Protein AF-A0A409VMD4-F1 (afdb_monomer_lite)

Organism: Psilocybe cyanescens (NCBI:txid93625)

Radius of gyration: 22.25 Å; chains: 1; bounding box: 73×44×84 Å

Foldseek 3Di:
DPPCPPPPLQPLQDDPSCCVQQPVQLVLLLVLLCCCQPPPHLQVSLVLLAQDPDPRDDDDDLLLNLLSLLLNLLSNLLSLCSHQLLVLLSVLCSPPNVLSNLLVLLLLVLLLVLLVCCVPCHNVVLSLVLYDPVVNPPPVRHDPVSCVRPVVSVVSNVVSVVSVVVDDDDDADDDDDDVCCVQQPVQLVLLLVLLVCCVVPNLQVSSCQSAQHPDDRDPDDDSSSSSSSSSSNSSSNSCSSNSNSNLRSLCRSCVVPVPSSLSSVLSSLVSLQVSQQVQDDRVVVVPPPDDDDPPDRHHGLLPVSLVSHDPVCSPPPVSRDPVSCSSHVVSVVSNVVSVCVVVVPPHPDPDDDPPPPPPPPDD

Secondary structure (DSSP, 8-state):
--------S-TTS-THHHHIIIIIHHHHHHHHHHHHHTSS-HHHHHHHTS--SSPPPSSPPHHHHHHHHHHHHHHHHHHHHHHHHHHHHHHH-TT-HHHHHHHHHHHHHHHHHHHHHHHSTTHHHHHHHHS-HHHHT-GGG--HHHHIIIIIHHHHHHHHHHHHHHS---------SHHHHIIIIIHHHHHHHHHHHHHHH-HHHHHHHSS--SSSPPSS--HHHHHHHHHHHHHHHHHHHHHHHHHHHHHHHSTT-HHHHHHHHHHHHHHHHHHHHHTTSSHHHH--S--------S--HHHHHHHHS-TTTTT-GGG--HHHHIIIIIHHHHHHHHHHHHTTTTS----TT----------

pLDDT: mean 72.51, std 15.58, range [27.31, 89.81]

Structure (mmCIF, N/CA/C/O backbone):
data_AF-A0A409VMD4-F1
#
_entry.id   AF-A0A409VMD4-F1
#
loop_
_atom_site.group_PDB
_atom_site.id
_atom_site.type_symbol
_atom_site.label_atom_id
_atom_site.label_alt_id
_atom_site.label_comp_id
_atom_site.label_asym_id
_atom_site.label_entity_id
_atom_site.label_seq_id
_atom_site.pdbx_PDB_ins_code
_atom_site.Cartn_x
_atom_site.Cartn_y
_atom_site.Cartn_z
_atom_site.occupancy
_atom_site.B_iso_or_equiv
_atom_site.auth_seq_id
_atom_site.auth_comp_id
_atom_site.auth_asym_id
_atom_site.auth_atom_id
_atom_site.pdbx_PDB_model_num
ATOM 1 N N . MET A 1 1 ? -43.367 -19.558 10.238 1.00 42.62 1 MET A N 1
ATOM 2 C CA . MET A 1 1 ? -41.997 -19.723 9.709 1.00 42.62 1 MET A CA 1
ATOM 3 C C . MET A 1 1 ? -41.244 -18.434 9.983 1.00 42.62 1 MET A C 1
ATOM 5 O O . MET A 1 1 ? -41.340 -17.495 9.210 1.00 42.62 1 MET A O 1
ATOM 9 N N . SER A 1 2 ? -40.611 -18.355 11.155 1.00 43.69 2 SER A N 1
ATOM 10 C CA . SER A 1 2 ? -39.735 -17.242 11.518 1.00 43.69 2 SER A CA 1
ATOM 11 C C . SER A 1 2 ? -38.421 -17.478 10.790 1.00 43.69 2 SER A C 1
ATOM 13 O O . SER A 1 2 ? -37.693 -18.409 11.132 1.00 43.69 2 SER A O 1
ATOM 15 N N . SER A 1 3 ? -38.170 -16.729 9.719 1.00 45.12 3 SER A N 1
ATOM 16 C CA . SER A 1 3 ? -36.856 -16.710 9.098 1.00 45.12 3 SER A CA 1
ATOM 17 C C . SER A 1 3 ? -35.895 -16.126 10.126 1.00 45.12 3 SER A C 1
ATOM 19 O O . SER A 1 3 ? -35.862 -14.914 10.337 1.00 45.12 3 SER A O 1
ATOM 21 N N . THR A 1 4 ? -35.118 -16.993 10.767 1.00 41.50 4 THR A N 1
ATOM 22 C CA . THR A 1 4 ? -33.782 -16.679 11.267 1.00 41.50 4 THR A CA 1
ATOM 23 C C . THR A 1 4 ? -32.973 -16.128 10.093 1.00 41.50 4 THR A C 1
ATOM 25 O O . THR A 1 4 ? -32.187 -16.843 9.478 1.00 41.50 4 THR A O 1
ATOM 28 N N . MET A 1 5 ? -33.217 -14.867 9.723 1.00 47.22 5 MET A N 1
ATOM 29 C CA . MET A 1 5 ? -32.228 -14.078 9.012 1.00 47.22 5 MET A CA 1
ATOM 30 C C . MET A 1 5 ? -31.052 -14.045 9.968 1.00 47.22 5 MET A C 1
ATOM 32 O O . MET A 1 5 ? -31.158 -13.481 11.057 1.00 47.22 5 MET A O 1
ATOM 36 N N . ALA A 1 6 ? -30.015 -14.809 9.622 1.00 45.78 6 ALA A N 1
ATOM 37 C CA . ALA A 1 6 ? -28.774 -14.866 10.365 1.00 45.78 6 ALA A CA 1
ATOM 38 C C . ALA A 1 6 ? -28.415 -13.433 10.745 1.00 45.78 6 ALA A C 1
ATOM 40 O O . ALA A 1 6 ? -28.299 -12.584 9.865 1.00 45.78 6 ALA A O 1
ATOM 41 N N . GLN A 1 7 ? -28.364 -13.166 12.051 1.00 46.94 7 GLN A N 1
ATOM 42 C CA . GLN A 1 7 ? -27.958 -11.882 12.598 1.00 46.94 7 GLN A CA 1
ATOM 43 C C . GLN A 1 7 ? -26.659 -11.511 11.887 1.00 46.94 7 GLN A C 1
ATOM 45 O O . GLN A 1 7 ? -25.651 -12.203 12.056 1.00 46.94 7 GLN A O 1
ATOM 50 N N . ASP A 1 8 ? -26.723 -10.525 10.994 1.00 53.78 8 ASP A N 1
ATOM 51 C CA . ASP A 1 8 ? -25.590 -10.201 10.145 1.00 53.78 8 ASP A CA 1
ATOM 52 C C . ASP A 1 8 ? -24.518 -9.654 11.086 1.00 53.78 8 ASP A C 1
ATOM 54 O O . ASP A 1 8 ? -24.657 -8.582 11.674 1.00 53.78 8 ASP A O 1
ATOM 58 N N . SER A 1 9 ? -23.489 -10.463 11.342 1.00 64.94 9 SER A N 1
ATOM 59 C CA . SER A 1 9 ? -22.533 -10.252 12.434 1.00 64.94 9 SER A CA 1
ATOM 60 C C . SER A 1 9 ? -21.579 -9.080 12.188 1.00 64.94 9 SER A C 1
ATOM 62 O O . SER A 1 9 ? -20.613 -8.899 12.930 1.00 64.94 9 SER A O 1
ATOM 64 N N . PHE A 1 10 ? -21.839 -8.283 11.147 1.00 72.38 10 PHE A N 1
ATOM 65 C CA . PHE A 1 10 ? -21.095 -7.079 10.826 1.00 72.38 10 PHE A CA 1
ATOM 66 C C . PHE A 1 10 ? -22.023 -5.956 10.322 1.00 72.38 10 PHE A C 1
ATOM 68 O O . PHE A 1 10 ? -22.146 -5.759 9.114 1.00 72.38 10 PHE A O 1
ATOM 75 N N . PRO A 1 11 ? -22.658 -5.197 11.235 1.00 72.56 11 PRO A N 1
ATOM 76 C CA . PRO A 1 11 ? -23.639 -4.169 10.879 1.00 72.56 11 PRO A CA 1
ATOM 77 C C . PRO A 1 11 ? -23.111 -3.101 9.910 1.00 72.56 11 PRO A C 1
ATOM 79 O O . PRO A 1 11 ? -23.857 -2.636 9.059 1.00 72.56 11 PRO A O 1
ATOM 82 N N . ALA A 1 12 ? -21.825 -2.746 10.006 1.00 72.88 12 ALA A N 1
ATOM 83 C CA . ALA A 1 12 ? -21.224 -1.690 9.189 1.00 72.88 12 ALA A CA 1
ATOM 84 C C . ALA A 1 12 ? -20.888 -2.101 7.737 1.00 72.88 12 ALA A C 1
ATOM 86 O O . ALA A 1 12 ? -20.614 -1.238 6.902 1.00 72.88 12 ALA A O 1
ATOM 87 N N . LEU A 1 13 ? -20.894 -3.404 7.417 1.00 75.25 13 LEU A N 1
ATOM 88 C CA . LEU A 1 13 ? -20.700 -3.927 6.057 1.00 75.25 13 LEU A CA 1
ATOM 89 C C . LEU A 1 13 ? -21.782 -4.962 5.733 1.00 75.25 13 LEU A C 1
ATOM 91 O O . LEU A 1 13 ? -21.521 -6.165 5.817 1.00 75.25 13 LEU A O 1
ATOM 95 N N . PRO A 1 14 ? -22.992 -4.527 5.351 1.00 78.44 14 PRO A N 1
ATOM 96 C CA . PRO A 1 14 ? -24.063 -5.450 5.009 1.00 78.44 14 PRO A CA 1
ATOM 97 C C . PRO A 1 14 ? -23.869 -6.071 3.6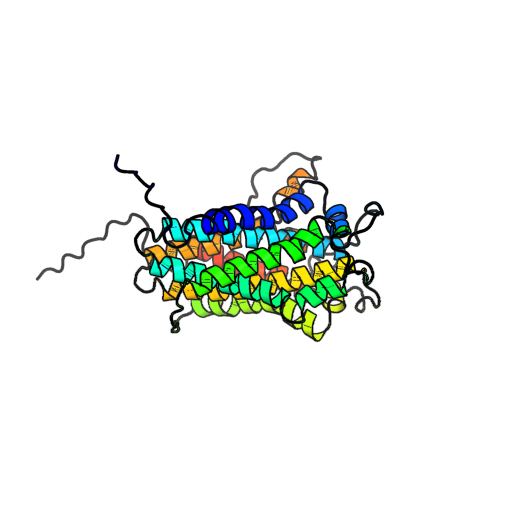15 1.00 78.44 14 PRO A C 1
ATOM 99 O O . PRO A 1 14 ? -23.361 -5.442 2.681 1.00 78.44 14 PRO A O 1
ATOM 102 N N . GLY A 1 15 ? -24.316 -7.322 3.461 1.00 82.69 15 GLY A N 1
ATOM 103 C CA . GLY A 1 15 ? -24.530 -7.966 2.160 1.00 82.69 15 GLY A CA 1
ATOM 104 C C . GLY A 1 15 ? -23.326 -7.954 1.205 1.00 82.69 15 GLY A C 1
ATOM 105 O O . GLY A 1 15 ? -22.292 -8.570 1.472 1.00 82.69 15 GLY A O 1
ATOM 106 N N . ILE A 1 16 ? -23.478 -7.286 0.052 1.00 83.31 16 ILE A N 1
ATOM 107 C CA . ILE A 1 16 ? -22.483 -7.280 -1.035 1.00 83.31 16 ILE A CA 1
ATOM 108 C C . ILE A 1 16 ? -21.185 -6.555 -0.653 1.00 83.31 16 ILE A C 1
ATOM 110 O O . ILE A 1 16 ? -20.105 -6.993 -1.054 1.00 83.31 16 ILE A O 1
ATOM 114 N N . TYR A 1 17 ? -21.262 -5.513 0.182 1.00 83.25 17 TYR A N 1
ATOM 115 C CA . TYR A 1 17 ? -20.091 -4.762 0.642 1.00 83.25 17 TYR A CA 1
ATOM 116 C C . TYR A 1 17 ? -19.146 -5.642 1.460 1.00 83.25 17 TYR A C 1
ATOM 118 O O . TYR A 1 17 ? -17.927 -5.530 1.344 1.00 83.25 17 TYR A O 1
ATOM 126 N N . ARG A 1 18 ? -19.693 -6.589 2.230 1.00 84.56 18 ARG A N 1
ATOM 127 C CA . ARG A 1 18 ? -18.902 -7.585 2.959 1.00 84.56 18 ARG A CA 1
ATOM 128 C C . ARG A 1 18 ? -18.125 -8.496 2.022 1.00 84.56 18 ARG A C 1
ATOM 130 O O . ARG A 1 18 ? -16.951 -8.752 2.267 1.00 84.56 18 ARG A O 1
ATOM 137 N N . LEU A 1 19 ? -18.767 -9.008 0.972 1.00 85.50 19 LEU A N 1
ATOM 138 C CA . LEU A 1 19 ? -18.093 -9.868 -0.000 1.00 85.50 19 LEU A CA 1
ATOM 139 C C . LEU A 1 19 ? -16.953 -9.108 -0.689 1.00 85.50 19 LEU A C 1
ATOM 141 O O . LEU A 1 19 ? -15.833 -9.612 -0.782 1.00 85.50 19 LEU A O 1
ATOM 145 N N . LEU A 1 20 ? -17.247 -7.882 -1.119 1.00 86.00 20 LEU A N 1
ATOM 146 C CA . LEU A 1 20 ? -16.322 -7.037 -1.856 1.00 86.00 20 LEU A CA 1
ATOM 147 C C . LEU A 1 20 ? -15.119 -6.630 -0.995 1.00 86.00 20 LEU A C 1
ATOM 149 O O . LEU A 1 20 ? -13.990 -6.977 -1.324 1.00 86.00 20 LEU A O 1
ATOM 153 N N . PHE A 1 21 ? -15.356 -5.970 0.139 1.00 86.06 21 PHE A N 1
ATOM 154 C CA . PHE A 1 21 ? -14.299 -5.337 0.930 1.00 86.06 21 PHE A CA 1
ATOM 155 C C . PHE A 1 21 ? -13.588 -6.282 1.905 1.00 86.06 21 PHE A C 1
ATOM 157 O O . PHE A 1 21 ? -12.428 -6.057 2.240 1.00 86.06 21 PHE A O 1
ATOM 164 N N . LEU A 1 22 ? -14.242 -7.356 2.365 1.00 86.75 22 LEU A N 1
ATOM 165 C CA . LEU A 1 22 ? -13.630 -8.291 3.321 1.00 86.75 22 LEU A CA 1
ATOM 166 C C . LEU A 1 22 ? -12.866 -9.438 2.639 1.00 86.75 22 LEU A C 1
ATOM 168 O O . LEU A 1 22 ? -11.981 -10.043 3.260 1.00 86.75 22 LEU A O 1
ATOM 172 N N . TYR A 1 23 ? -13.226 -9.772 1.395 1.00 88.12 23 TYR A N 1
ATOM 173 C CA . TYR A 1 23 ? -12.678 -10.925 0.679 1.00 88.12 23 TYR A CA 1
ATOM 174 C C . TYR A 1 23 ? -12.093 -10.544 -0.677 1.00 88.12 23 TYR A C 1
ATOM 176 O O . TYR A 1 23 ? -10.887 -10.693 -0.856 1.00 88.12 23 TYR A O 1
ATOM 184 N N . LEU A 1 24 ? -12.910 -10.047 -1.612 1.00 87.31 24 LEU A N 1
ATOM 185 C CA . LEU A 1 24 ? -12.468 -9.858 -2.997 1.00 87.31 24 LEU A CA 1
ATOM 186 C C . LEU A 1 24 ? -11.353 -8.821 -3.119 1.00 87.31 24 LEU A C 1
ATOM 188 O O . LEU A 1 24 ? -10.329 -9.110 -3.732 1.00 87.31 24 LEU A O 1
ATOM 192 N N . GLU A 1 25 ? -11.520 -7.654 -2.501 1.00 85.69 25 GLU A N 1
ATOM 193 C CA . GLU A 1 25 ? -10.523 -6.590 -2.549 1.00 85.69 25 GLU A CA 1
ATOM 194 C C . GLU A 1 25 ? -9.199 -7.046 -1.921 1.00 85.69 25 GLU A C 1
ATOM 196 O O . GLU A 1 25 ? -8.221 -7.111 -2.663 1.00 85.69 25 GLU A O 1
ATOM 201 N N . PRO A 1 26 ? -9.130 -7.489 -0.647 1.00 87.94 26 PRO A N 1
ATOM 202 C CA . PRO A 1 26 ? -7.870 -7.955 -0.077 1.00 87.94 26 PRO A CA 1
ATOM 203 C C . PRO A 1 26 ? -7.213 -9.086 -0.872 1.00 87.94 26 PRO A C 1
ATOM 205 O O . PRO A 1 26 ? -5.997 -9.086 -1.034 1.00 87.94 26 PRO A O 1
ATOM 208 N N . MET A 1 27 ? -7.992 -10.036 -1.402 1.00 87.81 27 MET A N 1
ATOM 209 C CA . MET A 1 27 ? -7.445 -11.101 -2.248 1.00 87.81 27 MET A CA 1
ATOM 210 C C . MET A 1 27 ? -6.833 -10.544 -3.536 1.00 87.81 27 MET A C 1
ATOM 212 O O . MET A 1 27 ? -5.728 -10.941 -3.905 1.00 87.81 27 MET A O 1
ATOM 216 N N . SER A 1 28 ? -7.522 -9.610 -4.197 1.00 86.50 28 SER A N 1
ATOM 217 C CA . SER A 1 28 ? -7.033 -8.964 -5.417 1.00 86.50 28 SER A CA 1
ATOM 218 C C . SER A 1 28 ? -5.782 -8.122 -5.166 1.00 86.50 28 SER A C 1
ATOM 220 O O . SER A 1 28 ? -4.882 -8.128 -5.998 1.00 86.50 28 SER A O 1
ATOM 222 N N . THR A 1 29 ? -5.668 -7.487 -3.995 1.00 86.56 29 THR A N 1
ATOM 223 C CA . THR A 1 29 ? -4.486 -6.706 -3.613 1.00 86.56 29 THR A CA 1
ATOM 224 C C . THR A 1 29 ? -3.318 -7.606 -3.198 1.00 86.56 29 THR A C 1
ATOM 226 O O . THR A 1 29 ? -2.170 -7.257 -3.419 1.00 86.56 29 THR A O 1
ATOM 229 N N . ILE A 1 30 ? -3.561 -8.804 -2.656 1.00 88.00 30 ILE A N 1
ATOM 230 C CA . ILE A 1 30 ? -2.491 -9.766 -2.322 1.00 88.00 30 ILE A CA 1
ATOM 231 C C . ILE A 1 30 ? -1.981 -10.511 -3.570 1.00 88.00 30 ILE A C 1
ATOM 233 O O . ILE A 1 30 ? -0.815 -10.907 -3.622 1.00 88.00 30 ILE A O 1
ATOM 237 N N . ALA A 1 31 ? -2.818 -10.703 -4.593 1.00 88.88 31 ALA A N 1
ATOM 238 C CA . ALA A 1 31 ? -2.465 -11.481 -5.782 1.00 88.88 31 ALA A CA 1
ATOM 239 C C . ALA A 1 31 ? -1.188 -10.995 -6.514 1.00 88.88 31 ALA A C 1
ATOM 241 O O . ALA A 1 31 ? -0.348 -11.851 -6.804 1.00 88.88 31 ALA A O 1
ATOM 242 N N . PRO A 1 32 ? -0.955 -9.683 -6.750 1.00 85.88 32 PRO A N 1
ATOM 243 C CA . PRO A 1 32 ? 0.298 -9.172 -7.314 1.00 85.88 32 PRO A CA 1
ATOM 244 C C . PRO A 1 32 ? 1.552 -9.642 -6.575 1.00 85.88 32 PRO A C 1
ATOM 246 O O . PRO A 1 32 ? 2.529 -10.039 -7.207 1.00 85.88 32 PRO A O 1
ATOM 249 N N . PHE A 1 33 ? 1.516 -9.659 -5.240 1.00 87.62 33 PHE A N 1
ATOM 250 C CA . PHE A 1 33 ? 2.631 -10.147 -4.433 1.00 87.62 33 PHE A CA 1
ATOM 251 C C . PHE A 1 33 ? 2.927 -11.619 -4.726 1.00 87.62 33 PHE A C 1
ATOM 253 O O . PHE A 1 33 ? 4.072 -11.980 -4.993 1.00 87.62 33 PHE A O 1
ATOM 260 N N . LEU A 1 34 ? 1.894 -12.463 -4.753 1.00 86.88 34 LEU A N 1
ATOM 261 C CA . LEU A 1 34 ? 2.053 -13.883 -5.066 1.00 86.88 34 LEU A CA 1
ATOM 262 C C . LEU A 1 34 ? 2.556 -14.099 -6.499 1.00 86.88 34 LEU A C 1
ATOM 264 O O . LEU A 1 34 ? 3.419 -14.943 -6.722 1.00 86.88 34 LEU A O 1
ATOM 268 N N . MET A 1 35 ? 2.072 -13.313 -7.461 1.00 86.62 35 MET A N 1
ATOM 269 C CA . MET A 1 35 ? 2.497 -13.416 -8.859 1.00 86.62 35 MET A CA 1
ATOM 270 C C . MET A 1 35 ? 3.967 -13.035 -9.052 1.00 86.62 35 MET A C 1
ATOM 272 O O . MET A 1 35 ? 4.685 -13.713 -9.785 1.00 86.62 35 MET A O 1
ATOM 276 N N . VAL A 1 36 ? 4.431 -11.979 -8.378 1.00 87.69 36 VAL A N 1
ATOM 277 C CA . VAL A 1 36 ? 5.820 -11.504 -8.461 1.00 87.69 36 VAL A CA 1
ATOM 278 C C . VAL A 1 36 ? 6.795 -12.456 -7.768 1.00 87.69 36 VAL A C 1
ATOM 280 O O . VAL A 1 36 ? 7.899 -12.662 -8.275 1.00 87.69 36 VAL A O 1
ATOM 283 N N . TRP A 1 37 ? 6.404 -13.030 -6.627 1.00 80.81 37 TRP A N 1
ATOM 284 C CA . TRP A 1 37 ? 7.303 -13.825 -5.785 1.00 80.81 37 TRP A CA 1
ATOM 285 C C . TRP A 1 37 ? 7.246 -15.335 -6.019 1.00 80.81 37 TRP A C 1
ATOM 287 O O . TRP A 1 37 ? 8.271 -15.997 -5.871 1.00 80.81 37 TRP A O 1
ATOM 297 N N . VAL A 1 38 ? 6.075 -15.887 -6.346 1.00 83.81 38 VAL A N 1
ATOM 298 C CA . VAL A 1 38 ? 5.877 -17.338 -6.481 1.00 83.81 38 VAL A CA 1
ATOM 299 C C . VAL A 1 38 ? 5.995 -17.752 -7.939 1.00 83.81 38 VAL A C 1
ATOM 301 O O . VAL A 1 38 ? 6.877 -18.515 -8.313 1.00 83.81 38 VAL A O 1
ATOM 304 N N . SER A 1 39 ? 5.071 -17.270 -8.760 1.00 79.88 39 SER A N 1
ATOM 305 C CA . SER A 1 39 ? 4.972 -17.575 -10.182 1.00 79.88 39 SER A CA 1
ATOM 306 C C . SER A 1 39 ? 3.874 -16.690 -10.752 1.00 79.88 39 SER A C 1
ATOM 308 O O . SER A 1 39 ? 2.814 -16.593 -10.126 1.00 79.88 39 SER A O 1
ATOM 310 N N . PRO A 1 40 ? 4.054 -16.086 -11.934 1.00 84.50 40 PRO A N 1
ATOM 311 C CA . PRO A 1 40 ? 5.110 -16.328 -12.936 1.00 84.50 40 PRO A CA 1
ATOM 312 C C . PRO A 1 40 ? 6.395 -15.479 -12.801 1.00 84.50 40 PRO A C 1
ATOM 314 O O . PRO A 1 40 ? 7.305 -15.626 -13.615 1.00 84.50 40 PRO A O 1
ATOM 317 N N . GLY A 1 41 ? 6.509 -14.624 -11.781 1.00 87.69 41 GLY A N 1
ATOM 318 C CA . GLY A 1 41 ? 7.727 -13.872 -11.455 1.00 87.69 41 GLY A CA 1
ATOM 319 C C . GLY A 1 41 ? 7.677 -12.378 -11.804 1.00 87.69 41 GLY A C 1
ATOM 320 O O . GLY A 1 41 ? 6.764 -11.894 -12.476 1.00 87.69 41 GLY A O 1
ATOM 321 N N . SER A 1 42 ? 8.691 -11.628 -11.358 1.00 87.88 42 SER A N 1
ATOM 322 C CA . SER A 1 42 ? 8.778 -10.167 -11.540 1.00 87.88 42 SER A CA 1
ATOM 323 C C . SER A 1 42 ? 8.845 -9.731 -13.006 1.00 87.88 42 SER A C 1
ATOM 325 O O . SER A 1 42 ? 8.227 -8.732 -13.361 1.00 87.88 42 SER A O 1
ATOM 327 N N . GLY A 1 43 ? 9.546 -10.481 -13.863 1.00 88.94 43 GLY A N 1
ATOM 328 C CA . GLY A 1 43 ? 9.649 -10.190 -15.299 1.00 88.94 43 GLY A CA 1
ATOM 329 C C . GLY A 1 43 ? 8.308 -10.291 -16.025 1.00 88.94 43 GLY A C 1
ATOM 330 O O . GLY A 1 43 ? 7.975 -9.429 -16.834 1.00 88.94 43 GLY A O 1
ATOM 331 N N . TRP A 1 44 ? 7.500 -11.301 -15.689 1.00 89.19 44 TRP A N 1
ATOM 332 C CA . TRP A 1 44 ? 6.141 -11.414 -16.217 1.00 89.19 44 TRP A CA 1
ATOM 333 C C . TRP A 1 44 ? 5.243 -10.296 -15.688 1.00 89.19 44 TRP A C 1
ATOM 335 O O . TRP A 1 44 ? 4.544 -9.658 -16.464 1.00 89.19 44 TRP A O 1
ATOM 345 N N . PHE A 1 45 ? 5.301 -10.001 -14.386 1.00 88.94 45 PHE A N 1
ATOM 346 C CA . PHE A 1 45 ? 4.487 -8.932 -13.805 1.00 88.94 45 PHE A CA 1
ATOM 347 C C . PHE A 1 45 ? 4.800 -7.571 -14.437 1.00 88.94 45 PHE A C 1
ATOM 349 O O . PHE A 1 45 ? 3.891 -6.847 -14.825 1.00 88.94 45 PHE A O 1
ATOM 356 N N . HIS A 1 46 ? 6.087 -7.246 -14.595 1.00 89.81 46 HIS A N 1
ATOM 357 C CA . HIS A 1 46 ? 6.534 -6.039 -15.292 1.00 89.81 46 HIS A CA 1
ATOM 358 C C . HIS A 1 46 ? 6.039 -5.998 -16.738 1.00 89.81 46 HIS A C 1
ATOM 360 O O . HIS A 1 46 ? 5.611 -4.950 -17.217 1.00 89.81 46 HIS A O 1
ATOM 366 N N . HIS A 1 47 ? 6.045 -7.148 -17.413 1.00 89.00 47 HIS A N 1
ATOM 367 C CA . HIS A 1 47 ? 5.538 -7.266 -18.769 1.00 89.00 47 HIS A CA 1
ATOM 368 C C . HIS A 1 47 ? 4.040 -6.958 -18.867 1.00 89.00 47 HIS A C 1
ATOM 370 O O . HIS A 1 47 ? 3.627 -6.237 -19.772 1.00 89.00 47 HIS A O 1
ATOM 376 N N . GLU A 1 48 ? 3.245 -7.448 -17.919 1.00 89.12 48 GLU A N 1
ATOM 377 C CA . GLU A 1 48 ? 1.797 -7.241 -17.882 1.00 89.12 48 GLU A CA 1
ATOM 378 C C . GLU A 1 48 ? 1.378 -5.804 -17.526 1.00 89.12 48 GLU A C 1
ATOM 380 O O . GLU A 1 48 ? 0.212 -5.457 -17.704 1.00 89.12 48 GLU A O 1
ATOM 385 N N . LEU A 1 49 ? 2.290 -4.928 -17.089 1.00 86.06 49 LEU A N 1
ATOM 386 C CA . LEU A 1 49 ? 1.952 -3.521 -16.823 1.00 86.06 49 LEU A CA 1
ATOM 387 C C . LEU A 1 49 ? 1.492 -2.771 -18.081 1.00 86.06 49 LEU A C 1
ATOM 389 O O . LEU A 1 49 ? 0.716 -1.823 -17.972 1.00 86.06 49 LEU A O 1
ATOM 393 N N . ILE A 1 50 ? 1.962 -3.186 -19.264 1.00 84.44 50 ILE A N 1
ATOM 394 C CA . ILE A 1 50 ? 1.517 -2.655 -20.557 1.00 84.44 50 ILE A CA 1
ATOM 395 C C . ILE A 1 50 ? 1.181 -3.830 -21.476 1.00 84.44 50 ILE A C 1
ATOM 397 O O . ILE A 1 50 ? 2.093 -4.613 -21.776 1.00 84.44 50 ILE A O 1
ATOM 401 N N . PRO A 1 51 ? -0.063 -3.923 -21.988 1.00 82.38 51 PRO A N 1
ATOM 402 C CA . PRO A 1 51 ? -0.454 -4.980 -22.911 1.00 82.38 51 PRO A CA 1
ATOM 403 C C . PRO A 1 51 ? 0.514 -5.066 -24.094 1.00 82.38 51 PRO A C 1
ATOM 405 O O . PRO A 1 51 ? 0.763 -4.081 -24.788 1.00 82.38 51 PRO A O 1
ATOM 408 N N . SER A 1 52 ? 1.085 -6.245 -24.332 1.00 80.94 52 SER A N 1
ATOM 409 C CA . SER A 1 52 ? 1.884 -6.493 -25.530 1.00 80.94 52 SER A CA 1
ATOM 410 C C . SER A 1 52 ? 1.803 -7.955 -25.949 1.00 80.94 52 SER A C 1
ATOM 412 O O . SER A 1 52 ? 1.665 -8.829 -25.102 1.00 80.94 52 SER A O 1
ATOM 414 N N . GLY A 1 53 ? 1.909 -8.221 -27.252 1.00 73.19 53 GLY A N 1
ATOM 415 C CA . GLY A 1 53 ? 1.930 -9.587 -27.789 1.00 73.19 53 GLY A CA 1
ATOM 416 C C . GLY A 1 53 ? 3.301 -10.271 -27.737 1.00 73.19 53 GLY A C 1
ATOM 417 O O . GLY A 1 53 ? 3.419 -11.427 -28.133 1.00 73.19 53 GLY A O 1
ATOM 418 N N . ASN A 1 54 ? 4.343 -9.566 -27.291 1.00 77.31 54 ASN A N 1
ATOM 419 C CA . ASN A 1 54 ? 5.697 -10.109 -27.217 1.00 77.31 54 ASN A CA 1
ATOM 420 C C . ASN A 1 54 ? 5.869 -10.946 -25.941 1.00 77.31 54 ASN A C 1
ATOM 422 O O . ASN A 1 54 ? 5.219 -10.659 -24.945 1.00 77.31 54 ASN A O 1
ATOM 426 N N . PRO A 1 55 ? 6.749 -11.955 -25.905 1.00 74.56 55 PRO A N 1
ATOM 427 C CA . PRO A 1 55 ? 7.080 -12.622 -24.652 1.00 74.56 55 PRO A CA 1
ATOM 428 C C . PRO A 1 55 ? 7.864 -11.683 -23.710 1.00 74.56 55 PRO A C 1
ATOM 430 O O . PRO A 1 55 ? 8.531 -10.754 -24.181 1.00 74.56 55 PRO A O 1
ATOM 433 N N . PRO A 1 56 ? 7.836 -11.912 -22.383 1.00 75.19 56 PRO A N 1
ATOM 434 C CA . PRO A 1 56 ? 8.711 -11.208 -21.451 1.00 75.19 56 PRO A CA 1
ATOM 435 C C . PRO A 1 56 ? 10.183 -11.442 -21.823 1.00 75.19 56 PRO A C 1
ATOM 437 O O . PRO A 1 56 ? 10.657 -12.575 -21.894 1.00 75.19 56 PRO A O 1
ATOM 440 N N . THR A 1 57 ? 10.903 -10.359 -22.109 1.00 65.75 57 THR A N 1
ATOM 441 C CA . THR A 1 57 ? 12.313 -10.377 -22.510 1.00 65.75 57 THR A CA 1
ATOM 442 C C . THR A 1 57 ? 13.225 -10.457 -21.289 1.00 65.75 57 THR A C 1
ATOM 444 O O . THR A 1 57 ? 13.229 -9.516 -20.507 1.00 65.75 57 THR A O 1
ATOM 447 N N . GLY A 1 58 ? 14.047 -11.511 -21.186 1.00 71.12 58 GLY A N 1
ATOM 448 C CA . GLY A 1 58 ? 15.260 -11.567 -20.350 1.00 71.12 58 GLY A CA 1
ATOM 449 C C . GLY A 1 58 ? 15.122 -11.175 -18.866 1.00 71.12 58 GLY A C 1
ATOM 450 O O . GLY A 1 58 ? 14.030 -11.038 -18.326 1.00 71.12 58 GLY A O 1
ATOM 451 N N . GLY A 1 59 ? 16.258 -11.037 -18.175 1.00 78.69 59 GLY A N 1
ATOM 452 C CA . GLY A 1 59 ? 16.293 -10.493 -16.813 1.00 78.69 59 GLY A CA 1
ATOM 453 C C . GLY A 1 59 ? 15.989 -8.992 -16.805 1.00 78.69 59 GLY A C 1
ATOM 454 O O . GLY A 1 59 ? 16.412 -8.273 -17.709 1.00 78.69 59 GLY A O 1
ATOM 455 N N . LEU A 1 60 ? 15.262 -8.522 -15.788 1.00 84.81 60 LEU A N 1
ATOM 456 C CA . LEU A 1 60 ? 14.964 -7.100 -15.606 1.00 84.81 60 LEU A CA 1
ATOM 457 C C . LEU A 1 60 ? 16.224 -6.322 -15.208 1.00 84.81 60 LEU A C 1
ATOM 459 O O . LEU A 1 60 ? 17.093 -6.843 -14.509 1.00 84.81 60 LEU A O 1
ATOM 463 N N . GLU A 1 61 ? 16.292 -5.047 -15.596 1.00 86.31 61 GLU A N 1
ATOM 464 C CA . GLU A 1 61 ? 17.292 -4.133 -15.042 1.00 86.31 61 GLU A CA 1
ATOM 465 C C . GLU A 1 61 ? 17.160 -4.103 -13.503 1.00 86.31 61 GLU A C 1
ATOM 467 O O . GLU A 1 61 ? 16.031 -4.007 -13.006 1.00 86.31 61 GLU A O 1
ATOM 472 N N . PRO A 1 62 ? 18.262 -4.130 -12.724 1.00 82.19 62 PRO A N 1
ATOM 473 C CA . PRO A 1 62 ? 18.201 -4.180 -11.260 1.00 82.19 62 PRO A CA 1
ATOM 474 C C . PRO A 1 62 ? 17.305 -3.111 -10.614 1.00 82.19 62 PRO A C 1
ATOM 476 O O . PRO A 1 62 ? 16.587 -3.399 -9.657 1.00 82.19 62 PRO A O 1
ATOM 479 N N . ARG A 1 63 ? 17.290 -1.888 -11.162 1.00 81.50 63 ARG A N 1
ATOM 480 C CA . ARG A 1 63 ? 16.430 -0.784 -10.697 1.00 81.50 63 ARG A CA 1
ATOM 481 C C . ARG A 1 63 ? 14.943 -1.073 -10.936 1.00 81.50 63 ARG A C 1
ATOM 483 O O . ARG A 1 63 ? 14.129 -0.914 -10.029 1.00 81.50 63 ARG A O 1
ATOM 490 N N . THR A 1 64 ? 14.596 -1.562 -12.127 1.00 86.25 64 THR A N 1
ATOM 491 C CA . THR A 1 64 ? 13.228 -1.985 -12.473 1.00 86.25 64 THR A CA 1
ATOM 492 C C . THR A 1 64 ? 12.780 -3.160 -11.609 1.00 86.25 64 THR A C 1
ATOM 494 O O . THR A 1 64 ? 11.668 -3.159 -11.085 1.00 86.25 64 THR A O 1
ATOM 497 N N . GLN A 1 65 ? 13.655 -4.145 -11.408 1.00 85.25 65 GLN A N 1
ATOM 498 C CA . GLN A 1 65 ? 13.378 -5.290 -10.550 1.00 85.25 65 GLN A CA 1
ATOM 499 C C . GLN A 1 65 ? 13.092 -4.857 -9.107 1.00 85.25 65 GLN A C 1
ATOM 501 O O . GLN A 1 65 ? 12.116 -5.318 -8.514 1.00 85.25 65 GLN A O 1
ATOM 506 N N . MET A 1 66 ? 13.889 -3.929 -8.571 1.00 79.19 66 MET A N 1
ATOM 507 C CA . MET A 1 66 ? 13.669 -3.352 -7.246 1.00 79.19 66 MET A CA 1
ATOM 508 C C . MET A 1 66 ? 12.321 -2.624 -7.156 1.00 79.19 66 MET A C 1
ATOM 510 O O . MET A 1 66 ? 11.561 -2.880 -6.222 1.00 79.19 66 MET A O 1
ATOM 514 N N . ALA A 1 67 ? 11.989 -1.768 -8.130 1.00 83.31 67 ALA A N 1
ATOM 515 C CA . ALA A 1 67 ? 10.693 -1.083 -8.189 1.00 83.31 67 ALA A CA 1
ATOM 516 C C . ALA A 1 67 ? 9.518 -2.072 -8.148 1.00 83.31 67 ALA A C 1
ATOM 518 O O . ALA A 1 67 ? 8.597 -1.909 -7.350 1.00 83.31 67 ALA A O 1
ATOM 519 N N . VAL A 1 68 ? 9.568 -3.126 -8.966 1.00 86.81 68 VAL A N 1
ATOM 520 C CA . VAL A 1 68 ? 8.511 -4.148 -9.037 1.00 86.81 68 VAL A CA 1
ATOM 521 C C . VAL A 1 68 ? 8.373 -4.910 -7.717 1.00 86.81 68 VAL A C 1
ATOM 523 O O . VAL A 1 68 ? 7.258 -5.175 -7.272 1.00 86.81 68 VAL A O 1
ATOM 526 N N . TRP A 1 69 ? 9.483 -5.235 -7.053 1.00 84.31 69 TRP A N 1
ATOM 527 C CA . TRP A 1 69 ? 9.451 -5.888 -5.743 1.00 84.31 69 TRP A CA 1
ATOM 528 C C . TRP A 1 69 ? 8.889 -4.991 -4.643 1.00 84.31 69 TRP A C 1
ATOM 530 O O . TRP A 1 69 ? 8.069 -5.448 -3.846 1.00 84.31 69 TRP A O 1
ATOM 540 N N . GLN A 1 70 ? 9.289 -3.720 -4.601 1.00 79.44 70 GLN A N 1
ATOM 541 C CA . GLN A 1 70 ? 8.740 -2.759 -3.643 1.00 79.44 70 GLN A CA 1
ATOM 542 C C . GLN A 1 70 ? 7.239 -2.557 -3.863 1.00 79.44 70 GLN A C 1
ATOM 544 O O . GLN A 1 70 ? 6.467 -2.580 -2.904 1.00 79.44 70 GLN A O 1
ATOM 549 N N . LEU A 1 71 ? 6.814 -2.462 -5.124 1.00 84.12 71 LEU A N 1
ATOM 550 C CA . LEU A 1 71 ? 5.408 -2.363 -5.498 1.00 84.12 71 LEU A CA 1
ATOM 551 C C . LEU A 1 71 ? 4.609 -3.591 -5.038 1.00 84.12 71 LEU A C 1
ATOM 553 O O . LEU A 1 71 ? 3.575 -3.452 -4.386 1.00 84.12 71 LEU A O 1
ATOM 557 N N . ALA A 1 72 ? 5.118 -4.796 -5.302 1.00 85.25 72 ALA A N 1
ATOM 558 C CA . ALA A 1 72 ? 4.506 -6.047 -4.859 1.00 85.25 72 ALA A CA 1
ATOM 559 C C . ALA A 1 72 ? 4.356 -6.119 -3.329 1.00 85.25 72 ALA A C 1
ATOM 561 O O . ALA A 1 72 ? 3.306 -6.515 -2.821 1.00 85.25 72 ALA A O 1
ATOM 562 N N . ASN A 1 73 ? 5.383 -5.703 -2.585 1.00 80.88 73 ASN A N 1
ATOM 563 C CA . ASN A 1 73 ? 5.338 -5.660 -1.122 1.00 80.88 73 ASN A CA 1
ATOM 564 C C . ASN A 1 73 ? 4.315 -4.640 -0.611 1.00 80.88 73 ASN A C 1
ATOM 566 O O . ASN A 1 73 ? 3.619 -4.908 0.369 1.00 80.88 73 ASN A O 1
ATOM 570 N N . CYS A 1 74 ? 4.177 -3.497 -1.285 1.00 82.19 74 CYS A N 1
ATOM 571 C CA . CYS A 1 74 ? 3.155 -2.529 -0.917 1.00 82.19 74 CYS A CA 1
ATOM 572 C C . CYS A 1 74 ? 1.740 -3.076 -1.140 1.00 82.19 74 CYS A C 1
ATOM 574 O O . CYS A 1 74 ? 0.875 -2.916 -0.279 1.00 82.19 74 CYS A O 1
ATOM 576 N N . TYR A 1 75 ? 1.504 -3.769 -2.253 1.00 82.50 75 TYR A N 1
ATOM 577 C CA . TYR A 1 75 ? 0.225 -4.425 -2.512 1.00 82.50 75 TYR A CA 1
ATOM 578 C C . TYR A 1 75 ? -0.121 -5.466 -1.438 1.00 82.50 75 TYR A C 1
ATOM 580 O O . TYR A 1 75 ? -1.238 -5.474 -0.916 1.00 82.50 75 TYR A O 1
ATOM 588 N N . LEU A 1 76 ? 0.855 -6.273 -1.010 1.00 85.50 76 LEU A N 1
ATOM 589 C CA . LEU A 1 76 ? 0.663 -7.180 0.121 1.00 85.50 76 LEU A CA 1
ATOM 590 C C . LEU A 1 76 ? 0.264 -6.430 1.396 1.00 85.50 76 LEU A C 1
ATOM 592 O O . LEU A 1 76 ? -0.685 -6.839 2.061 1.00 85.50 76 LEU A O 1
ATOM 596 N N . LEU A 1 77 ? 0.969 -5.350 1.742 1.00 79.94 77 LEU A N 1
ATOM 597 C CA . LEU A 1 77 ? 0.679 -4.573 2.947 1.00 79.94 77 LEU A CA 1
ATOM 598 C C . LEU A 1 77 ? -0.741 -3.998 2.921 1.00 79.94 77 LEU A C 1
ATOM 600 O O . LEU A 1 77 ? -1.476 -4.148 3.896 1.00 79.94 77 LEU A O 1
ATOM 604 N N . LEU A 1 78 ? -1.147 -3.393 1.805 1.00 82.94 78 LEU A N 1
ATOM 605 C CA . LEU A 1 78 ? -2.500 -2.865 1.630 1.00 82.94 78 LEU A CA 1
ATOM 606 C C . LEU A 1 78 ? -3.549 -3.975 1.772 1.00 82.94 78 LEU A C 1
ATOM 608 O O . LEU A 1 78 ? -4.531 -3.813 2.495 1.00 82.94 78 LEU A O 1
ATOM 612 N N . GLY A 1 79 ? -3.307 -5.137 1.161 1.00 84.62 79 GLY A N 1
ATOM 613 C CA . GLY A 1 79 ? -4.170 -6.306 1.308 1.00 84.62 79 GLY A CA 1
ATOM 614 C C . GLY A 1 79 ? -4.250 -6.814 2.751 1.00 84.62 79 GLY A C 1
ATOM 615 O O . GLY A 1 79 ? -5.336 -7.124 3.241 1.00 84.62 79 GLY A O 1
ATOM 616 N N . LEU 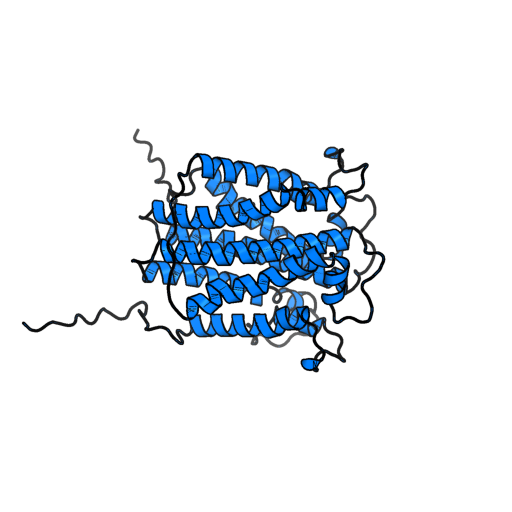A 1 80 ? -3.126 -6.849 3.472 1.00 82.50 80 LEU A N 1
ATOM 617 C CA . LEU A 1 80 ? -3.082 -7.243 4.879 1.00 82.50 80 LEU A CA 1
ATOM 618 C C . LEU A 1 80 ? -3.842 -6.260 5.765 1.00 82.50 80 LEU A C 1
ATOM 620 O O . LEU A 1 80 ? -4.669 -6.714 6.551 1.00 82.50 80 LEU A O 1
ATOM 624 N N . ILE A 1 81 ? -3.635 -4.950 5.599 1.00 82.31 81 ILE A N 1
ATOM 625 C CA . ILE A 1 81 ? -4.368 -3.920 6.344 1.00 82.31 81 ILE A CA 1
ATOM 626 C C . ILE A 1 81 ? -5.872 -4.083 6.102 1.00 82.31 81 ILE A C 1
ATOM 628 O O . ILE A 1 81 ? -6.615 -4.276 7.064 1.00 82.31 81 ILE A O 1
ATOM 632 N N . SER A 1 82 ? -6.326 -4.109 4.846 1.00 84.69 82 SER A N 1
ATOM 633 C CA . SER A 1 82 ? -7.752 -4.267 4.522 1.00 84.69 82 SER A CA 1
ATOM 634 C C . SER A 1 82 ? -8.326 -5.591 5.048 1.00 84.69 82 SER A C 1
ATOM 636 O O . SER A 1 82 ? -9.460 -5.650 5.517 1.00 84.69 82 SER A O 1
ATOM 638 N N . SER A 1 83 ? -7.541 -6.671 5.052 1.00 86.94 83 SER A N 1
ATOM 639 C CA . SER A 1 83 ? -7.996 -7.974 5.546 1.00 86.94 83 SER A CA 1
ATOM 640 C C . SER A 1 83 ? -8.053 -8.059 7.082 1.00 86.94 83 SER A C 1
ATOM 642 O O . SER A 1 83 ? -9.020 -8.586 7.641 1.00 86.94 83 SER A O 1
ATOM 644 N N . LEU A 1 84 ? -7.027 -7.583 7.785 1.00 85.88 84 LEU A N 1
ATOM 645 C CA . LEU A 1 84 ? -6.863 -7.788 9.222 1.00 85.88 84 LEU A CA 1
ATOM 646 C C . LEU A 1 84 ? -7.582 -6.703 10.012 1.00 85.88 84 LEU A C 1
ATOM 648 O O . LEU A 1 84 ? -8.295 -7.023 10.963 1.00 85.88 84 LEU A O 1
ATOM 652 N N . VAL A 1 85 ? -7.464 -5.440 9.597 1.00 83.75 85 VAL A N 1
ATOM 653 C CA . VAL A 1 85 ? -8.092 -4.316 10.298 1.00 83.75 85 VAL A CA 1
ATOM 654 C C . VAL A 1 85 ? -9.608 -4.428 10.245 1.00 83.75 85 VAL A C 1
ATOM 656 O O . VAL A 1 85 ? -10.252 -4.290 11.279 1.00 83.75 85 VAL A O 1
ATOM 659 N N . PHE A 1 86 ? -10.204 -4.745 9.093 1.00 85.50 86 PHE A N 1
ATOM 660 C CA . PHE A 1 86 ? -11.667 -4.829 8.993 1.00 85.50 86 PHE A CA 1
ATOM 661 C C . PHE A 1 86 ? -12.236 -5.964 9.851 1.00 85.50 86 PHE A C 1
ATOM 663 O O . PHE A 1 86 ? -13.271 -5.797 10.498 1.00 85.50 86 PHE A O 1
ATOM 670 N N . ARG A 1 87 ? -11.530 -7.100 9.932 1.00 87.62 87 ARG A N 1
ATOM 671 C CA . ARG A 1 87 ? -11.893 -8.197 10.845 1.00 87.62 87 ARG A CA 1
ATOM 672 C C . ARG A 1 87 ? -11.720 -7.791 12.305 1.00 87.62 87 ARG A C 1
ATOM 674 O O . ARG A 1 87 ? -12.601 -8.062 13.111 1.00 87.62 87 ARG A O 1
ATOM 681 N N . ALA A 1 88 ? -10.642 -7.085 12.631 1.00 84.81 88 ALA A N 1
ATOM 682 C CA . ALA A 1 88 ? -10.411 -6.588 13.979 1.00 84.81 88 ALA A CA 1
ATOM 683 C C . ALA A 1 88 ? -11.476 -5.578 14.417 1.00 84.81 88 ALA A C 1
ATOM 685 O O . ALA A 1 88 ? -11.930 -5.648 15.552 1.00 84.81 88 ALA A O 1
ATOM 686 N N . VAL A 1 89 ? -11.921 -4.685 13.528 1.00 86.00 89 VAL A N 1
ATOM 687 C CA . VAL A 1 89 ? -13.017 -3.738 13.794 1.00 86.00 89 VAL A CA 1
ATOM 688 C C . VAL A 1 89 ? -14.312 -4.482 14.105 1.00 86.00 89 VAL A C 1
ATOM 690 O O . VAL A 1 89 ? -14.948 -4.188 15.117 1.00 86.00 89 VAL A O 1
ATOM 693 N N . ARG A 1 90 ? -14.664 -5.490 13.297 1.00 86.12 90 ARG A N 1
ATOM 694 C CA . ARG A 1 90 ? -15.826 -6.354 13.549 1.00 86.12 90 ARG A CA 1
ATOM 695 C C . ARG A 1 90 ? -15.737 -7.043 14.914 1.00 86.12 90 ARG A C 1
ATOM 697 O O . ARG A 1 90 ? -16.695 -7.016 15.679 1.00 86.12 90 ARG A O 1
ATOM 704 N N . ASP A 1 91 ? -14.591 -7.651 15.211 1.00 84.50 91 ASP A N 1
ATOM 705 C CA . ASP A 1 91 ? -14.423 -8.511 16.386 1.00 84.50 91 ASP A CA 1
ATOM 706 C C . ASP A 1 91 ? -14.225 -7.709 17.685 1.00 84.50 91 ASP A C 1
ATOM 708 O O . ASP A 1 91 ? -14.628 -8.152 18.761 1.00 84.50 91 ASP A O 1
ATOM 712 N N . ALA A 1 92 ? -13.616 -6.522 17.610 1.00 81.50 92 ALA A N 1
ATOM 713 C CA . ALA A 1 92 ? -13.374 -5.665 18.768 1.00 81.50 92 ALA A CA 1
ATOM 714 C C . ALA A 1 92 ? -14.592 -4.813 19.144 1.00 81.50 92 ALA A C 1
ATOM 716 O O . ALA A 1 92 ? -14.748 -4.491 20.320 1.00 81.50 92 ALA A O 1
ATOM 717 N N . LEU A 1 93 ? -15.451 -4.462 18.179 1.00 84.88 93 LEU A N 1
ATOM 718 C CA . LEU A 1 93 ? -16.556 -3.518 18.376 1.00 84.88 93 LEU A CA 1
ATOM 719 C C . LEU A 1 93 ? -17.940 -4.090 18.021 1.00 84.88 93 LEU A C 1
ATOM 721 O O . LEU A 1 93 ? -18.730 -3.371 17.410 1.00 84.88 93 LEU A O 1
ATOM 725 N N . PRO A 1 94 ? -18.303 -5.335 18.390 1.00 83.62 94 PRO A N 1
ATOM 726 C CA . PRO A 1 94 ? -19.526 -5.983 17.898 1.00 83.62 94 PRO A CA 1
ATOM 727 C C . PRO A 1 94 ? -20.818 -5.229 18.255 1.00 83.62 94 PRO A C 1
ATOM 729 O O . PRO A 1 94 ? -21.800 -5.317 17.526 1.00 83.62 94 PRO A O 1
ATOM 732 N N . ASN A 1 95 ? -20.804 -4.453 19.344 1.00 85.31 95 ASN A N 1
ATOM 733 C CA . ASN A 1 95 ? -21.969 -3.729 19.861 1.00 85.31 95 ASN A CA 1
ATOM 734 C C . ASN A 1 95 ? -21.930 -2.214 19.586 1.00 85.31 95 ASN A C 1
ATOM 736 O O . ASN A 1 95 ? -22.759 -1.484 20.121 1.00 85.31 95 ASN A O 1
ATOM 740 N N . ASN A 1 96 ? -20.966 -1.722 18.798 1.00 82.81 96 ASN A N 1
ATOM 741 C CA . ASN A 1 96 ? -20.822 -0.295 18.505 1.00 82.81 96 ASN A CA 1
ATOM 742 C C . ASN A 1 96 ? -20.743 -0.049 16.985 1.00 82.81 96 ASN A C 1
ATOM 744 O O . ASN A 1 96 ? -19.654 0.174 16.451 1.00 82.81 96 ASN A O 1
ATOM 748 N N . PRO A 1 97 ? -21.882 -0.106 16.269 1.00 80.38 97 PRO A N 1
ATOM 749 C CA . PRO A 1 97 ? -21.911 0.027 14.811 1.00 80.38 97 PRO A CA 1
ATOM 750 C C . PRO A 1 97 ? -21.423 1.402 14.336 1.00 80.38 97 PRO A C 1
ATOM 752 O O . PRO A 1 97 ? -20.655 1.473 13.384 1.00 80.38 97 PRO A O 1
ATOM 755 N N . ALA A 1 98 ? -21.745 2.479 15.059 1.00 79.06 98 ALA A N 1
ATOM 756 C CA . ALA A 1 98 ? -21.268 3.825 14.732 1.00 79.06 98 ALA A CA 1
ATOM 757 C C . ALA A 1 98 ? -19.733 3.923 14.778 1.00 79.06 98 ALA A C 1
ATOM 759 O O . ALA A 1 98 ? -19.113 4.611 13.967 1.00 79.06 98 ALA A O 1
ATOM 760 N N . ALA A 1 99 ? -19.102 3.218 15.719 1.00 79.38 99 ALA A N 1
ATOM 761 C CA . ALA A 1 99 ? -17.652 3.142 15.791 1.00 79.38 99 ALA A CA 1
ATOM 762 C C . ALA A 1 99 ? -17.043 2.345 14.632 1.00 79.38 99 ALA A C 1
ATOM 764 O O . ALA A 1 99 ? -16.036 2.758 14.054 1.00 79.38 99 ALA A O 1
ATOM 765 N N . GLN A 1 100 ? -17.671 1.225 14.269 1.00 83.25 100 GLN A N 1
ATOM 766 C CA . GLN A 1 100 ? -17.261 0.438 13.109 1.00 83.25 100 GLN A CA 1
ATOM 767 C C . GLN A 1 100 ? -17.328 1.276 11.826 1.00 83.25 100 GLN A C 1
ATOM 769 O O . GLN A 1 100 ? -16.348 1.333 11.086 1.00 83.25 100 GLN A O 1
ATOM 774 N N . GLU A 1 101 ? -18.439 1.980 11.599 1.00 81.56 101 GLU A N 1
ATOM 775 C CA . GLU A 1 101 ? -18.646 2.843 10.432 1.00 81.56 101 GLU A CA 1
ATOM 776 C C . GLU A 1 101 ? -17.618 3.972 10.353 1.00 81.56 101 GLU A C 1
ATOM 778 O O . GLU A 1 101 ? -17.108 4.251 9.275 1.00 81.56 101 GLU A O 1
ATOM 783 N N . ARG A 1 102 ? -17.238 4.598 11.473 1.00 80.94 102 ARG A N 1
ATOM 784 C CA . ARG A 1 102 ? -16.210 5.655 11.469 1.00 80.94 102 ARG A CA 1
ATOM 785 C C . ARG A 1 102 ? -14.836 5.137 11.063 1.00 80.94 102 ARG A C 1
ATOM 787 O O . ARG A 1 102 ? -14.137 5.789 10.290 1.00 80.94 102 ARG A O 1
ATOM 794 N N . ILE A 1 103 ? -14.438 3.975 11.578 1.00 83.31 103 ILE A N 1
ATOM 795 C CA . ILE A 1 103 ? -13.114 3.400 11.304 1.00 83.31 103 ILE A CA 1
ATOM 796 C C . ILE A 1 103 ? -13.049 2.850 9.874 1.00 83.31 103 ILE A C 1
ATOM 798 O O . ILE A 1 103 ? -12.070 3.087 9.158 1.00 83.31 103 ILE A O 1
ATOM 802 N N . LEU A 1 104 ? -14.106 2.167 9.429 1.00 84.25 104 LEU A N 1
ATOM 803 C CA . LEU A 1 104 ? -14.231 1.710 8.046 1.00 84.25 104 LEU A CA 1
ATOM 804 C C . LEU A 1 104 ? -14.345 2.886 7.080 1.00 84.25 104 LEU A C 1
ATOM 806 O O . LEU A 1 104 ? -13.641 2.913 6.080 1.00 84.25 104 LEU A O 1
ATOM 810 N N . GLY A 1 105 ? -15.133 3.901 7.422 1.00 81.25 105 GLY A N 1
ATOM 811 C CA . GLY A 1 105 ? -15.278 5.124 6.646 1.00 81.25 105 GLY A CA 1
ATOM 812 C C . GLY A 1 105 ? -13.975 5.907 6.532 1.00 81.25 105 GLY A C 1
ATOM 813 O O . GLY A 1 105 ? -13.692 6.450 5.477 1.00 81.25 105 GLY A O 1
ATOM 814 N N . ALA A 1 106 ? -13.115 5.930 7.548 1.00 82.31 106 ALA A N 1
ATOM 815 C CA . ALA A 1 106 ? -11.783 6.520 7.399 1.00 82.31 106 ALA A CA 1
ATOM 816 C C . ALA A 1 106 ? -10.886 5.707 6.447 1.00 82.31 106 ALA A C 1
ATOM 818 O O . ALA A 1 106 ? -10.132 6.279 5.659 1.00 82.31 106 ALA A O 1
ATOM 819 N N . SER A 1 107 ? -11.002 4.377 6.481 1.00 84.19 107 SER A N 1
ATOM 820 C CA . SER A 1 107 ? -10.232 3.472 5.618 1.00 84.19 107 SER A CA 1
ATOM 821 C C . SER A 1 107 ? -10.697 3.539 4.160 1.00 84.19 107 SER A C 1
ATOM 823 O O . SER A 1 107 ? -9.875 3.667 3.256 1.00 84.19 107 SER A O 1
ATOM 825 N N . PHE A 1 108 ? -12.009 3.536 3.917 1.00 82.12 108 PHE A N 1
ATOM 826 C CA . PHE A 1 108 ? -12.591 3.754 2.594 1.00 82.12 108 PHE A CA 1
ATOM 827 C C . PHE A 1 108 ? -12.328 5.154 2.063 1.00 82.12 108 PHE A C 1
ATOM 829 O O . PHE A 1 108 ? -12.307 5.322 0.850 1.00 82.12 108 PHE A O 1
ATOM 836 N N . LEU A 1 109 ? -12.074 6.138 2.931 1.00 81.88 109 LEU A N 1
ATOM 837 C CA . LEU A 1 109 ? -11.802 7.503 2.491 1.00 81.88 109 LEU A CA 1
ATOM 838 C C . LEU A 1 109 ? -10.375 7.557 1.986 1.00 81.88 109 LEU A C 1
ATOM 840 O O . LEU A 1 109 ? -10.125 8.128 0.938 1.00 81.88 109 LEU A O 1
ATOM 844 N N . ALA A 1 110 ? -9.453 6.913 2.700 1.00 80.31 110 ALA A N 1
ATOM 845 C CA . ALA A 1 110 ? -8.083 6.754 2.248 1.00 80.31 110 ALA A CA 1
ATOM 846 C C . ALA A 1 110 ? -8.008 5.988 0.917 1.00 80.31 110 ALA A C 1
ATOM 848 O O . ALA A 1 110 ? -7.395 6.474 -0.031 1.00 80.31 110 ALA A O 1
ATOM 849 N N . LEU A 1 111 ? -8.687 4.839 0.823 1.00 81.31 111 LEU A N 1
ATOM 850 C CA . LEU A 1 111 ? -8.764 4.043 -0.407 1.00 81.31 111 LEU A CA 1
ATOM 851 C C . LEU A 1 111 ? -9.449 4.824 -1.533 1.00 81.31 111 LEU A C 1
ATOM 853 O O . LEU A 1 111 ? -8.916 4.901 -2.631 1.00 81.31 111 LEU A O 1
ATOM 857 N N . GLY A 1 112 ? -10.558 5.496 -1.229 1.00 78.12 112 GLY A N 1
ATOM 858 C CA . GLY A 1 112 ? -11.280 6.380 -2.136 1.00 78.12 112 GLY A CA 1
ATOM 859 C C . GLY A 1 112 ? -10.429 7.548 -2.617 1.00 78.12 112 GLY A C 1
ATOM 860 O O . GLY A 1 112 ? -10.481 7.882 -3.788 1.00 78.12 112 GLY A O 1
ATOM 861 N N . ILE A 1 113 ? -9.592 8.145 -1.766 1.00 75.50 113 ILE A N 1
ATOM 862 C CA . ILE A 1 113 ? -8.625 9.172 -2.168 1.00 75.50 113 ILE A CA 1
ATOM 863 C C . ILE A 1 113 ? -7.566 8.579 -3.092 1.00 75.50 113 ILE A C 1
ATOM 865 O O . ILE A 1 113 ? -7.137 9.286 -3.991 1.00 75.50 113 ILE A O 1
ATOM 869 N N . ALA A 1 114 ? -7.151 7.320 -2.941 1.00 70.75 114 ALA A N 1
ATOM 870 C CA . ALA A 1 114 ? -6.240 6.686 -3.897 1.00 70.75 114 ALA A CA 1
ATOM 871 C C . ALA A 1 114 ? -6.934 6.314 -5.216 1.00 70.75 114 ALA A C 1
ATOM 873 O O . ALA A 1 114 ? -6.371 6.562 -6.282 1.00 70.75 114 ALA A O 1
ATOM 874 N N . ASP A 1 115 ? -8.177 5.828 -5.179 1.00 67.25 115 ASP A N 1
ATOM 875 C CA . ASP A 1 115 ? -8.968 5.619 -6.396 1.00 67.25 115 ASP A CA 1
ATOM 876 C C . ASP A 1 115 ? -9.296 6.948 -7.083 1.00 67.25 115 ASP A C 1
ATOM 878 O O . ASP A 1 115 ? -9.368 7.029 -8.298 1.00 67.25 115 ASP A O 1
ATOM 882 N N . VAL A 1 116 ? -9.502 8.026 -6.328 1.00 62.94 116 VAL A N 1
ATOM 883 C CA . VAL A 1 116 ? -9.669 9.375 -6.874 1.00 62.94 116 VAL A CA 1
ATOM 884 C C . VAL A 1 116 ? -8.322 9.973 -7.200 1.00 62.94 116 VAL A C 1
ATOM 886 O O . VAL A 1 116 ? -8.264 10.809 -8.068 1.00 62.94 116 VAL A O 1
ATOM 889 N N . SER A 1 117 ? -7.209 9.541 -6.627 1.00 54.06 117 SER A N 1
ATOM 890 C CA . SER A 1 117 ? -5.904 9.881 -7.190 1.00 54.06 117 SER A CA 1
ATOM 891 C C . SER A 1 117 ? -5.803 9.257 -8.586 1.00 54.06 117 SER A C 1
ATOM 893 O O . SER A 1 117 ? -5.260 9.914 -9.473 1.00 54.06 117 SER A O 1
ATOM 895 N N . CYS A 1 118 ? -6.453 8.095 -8.820 1.00 45.88 118 CYS A N 1
ATOM 896 C CA . CYS A 1 118 ? -6.836 7.588 -10.155 1.00 45.88 118 CYS A CA 1
ATOM 897 C C . CYS A 1 118 ? -7.743 8.587 -10.902 1.00 45.88 118 CYS A C 1
ATOM 899 O O . CYS A 1 118 ? -7.443 8.946 -12.030 1.00 45.88 118 CYS A O 1
ATOM 901 N N . LEU A 1 119 ? -8.821 9.094 -10.312 1.00 36.25 119 LEU A N 1
ATOM 902 C CA . LEU A 1 119 ? -9.835 9.889 -11.030 1.00 36.25 119 LEU A CA 1
ATOM 903 C C . LEU A 1 119 ? -9.522 11.398 -11.234 1.00 36.25 119 LEU A C 1
ATOM 905 O O . LEU A 1 119 ? -9.920 11.981 -12.240 1.00 36.25 119 LEU A O 1
ATOM 909 N N . LEU A 1 120 ? -8.783 12.037 -10.326 1.00 40.41 120 LEU A N 1
ATOM 910 C CA . LEU A 1 120 ? -8.078 13.309 -10.512 1.00 40.41 120 LEU A CA 1
ATOM 911 C C . LEU A 1 120 ? -7.120 13.137 -11.697 1.00 40.41 120 LEU A C 1
ATOM 913 O O . LEU A 1 120 ? -6.692 12.018 -11.985 1.00 40.41 120 LEU A O 1
ATOM 917 N N . PRO A 1 121 ? -6.723 14.225 -12.377 1.00 47.25 121 PRO A N 1
ATOM 918 C CA . PRO A 1 121 ? -5.940 14.161 -13.608 1.00 47.25 121 PRO A CA 1
ATOM 919 C C . PRO A 1 121 ? -4.506 13.620 -13.430 1.00 47.25 121 PRO A C 1
ATOM 921 O O . PRO A 1 121 ? -3.670 13.860 -14.291 1.00 47.25 121 PRO A O 1
ATOM 924 N N . PHE A 1 122 ? -4.201 12.893 -12.349 1.00 46.78 122 PHE A N 1
ATOM 925 C CA . PHE A 1 122 ? -2.902 12.291 -12.097 1.00 46.78 122 PHE A CA 1
ATOM 926 C C . PHE A 1 122 ? -2.835 10.779 -12.379 1.00 46.78 122 PHE A C 1
ATOM 928 O O . PHE A 1 122 ? -1.923 10.417 -13.101 1.00 46.78 122 PHE A O 1
ATOM 935 N N . PHE A 1 123 ? -3.728 9.869 -11.946 1.00 48.94 123 PHE A N 1
ATOM 936 C CA . PHE A 1 123 ? -3.412 8.416 -12.038 1.00 48.94 123 PHE A CA 1
ATOM 937 C C . PHE A 1 123 ? -4.162 7.551 -13.077 1.00 48.94 123 PHE A C 1
ATOM 939 O O . PHE A 1 123 ? -3.502 6.729 -13.720 1.00 48.94 123 PHE A O 1
ATOM 946 N N . ILE A 1 124 ? -5.449 7.781 -13.383 1.00 52.09 124 ILE A N 1
ATOM 947 C CA . ILE A 1 124 ? -6.043 7.311 -14.653 1.00 52.09 124 ILE A CA 1
ATOM 948 C C . ILE A 1 124 ? -5.229 7.971 -15.738 1.00 52.09 124 ILE A C 1
ATOM 950 O O . ILE A 1 124 ? -4.760 7.280 -16.616 1.00 52.09 124 ILE A O 1
ATOM 954 N N . VAL A 1 125 ? -4.946 9.268 -15.624 1.00 56.00 125 VAL A N 1
ATOM 955 C CA . VAL A 1 125 ? -4.061 9.957 -16.553 1.00 56.00 125 VAL A CA 1
ATOM 956 C C . VAL A 1 125 ? -2.676 9.319 -16.597 1.00 56.00 125 VAL A C 1
ATOM 958 O O . VAL A 1 125 ? -2.215 9.129 -17.695 1.00 56.00 125 VAL A O 1
ATOM 961 N N . VAL A 1 126 ? -2.018 8.887 -15.518 1.00 59.44 126 VAL A N 1
ATOM 962 C CA . VAL A 1 126 ? -0.707 8.210 -15.647 1.00 59.44 126 VAL A CA 1
ATOM 963 C C . VAL A 1 126 ? -0.809 6.839 -16.319 1.00 59.44 126 VAL A C 1
ATOM 965 O O . VAL A 1 126 ? -0.033 6.574 -17.233 1.00 59.44 126 VAL A O 1
ATOM 968 N N . THR A 1 127 ? -1.759 5.982 -15.934 1.00 63.44 127 THR A N 1
ATOM 969 C CA . THR A 1 127 ? -1.918 4.662 -16.582 1.00 63.44 127 THR A CA 1
ATOM 970 C C . THR A 1 127 ? -2.363 4.836 -18.038 1.00 63.44 127 THR A C 1
ATOM 972 O O . THR A 1 127 ? -1.838 4.204 -18.947 1.00 63.44 127 THR A O 1
ATOM 975 N N . PHE A 1 128 ? -3.274 5.774 -18.283 1.00 68.06 128 PHE A N 1
ATOM 976 C CA . PHE A 1 128 ? -3.811 6.143 -19.588 1.00 68.06 128 PHE A CA 1
ATOM 977 C C . PHE A 1 128 ? -2.830 6.975 -20.424 1.00 68.06 128 PHE A C 1
ATOM 979 O O . PHE A 1 128 ? -2.917 6.936 -21.638 1.00 68.06 128 PHE A O 1
ATOM 986 N N . ILE A 1 129 ? -1.884 7.722 -19.847 1.00 69.38 129 ILE A N 1
ATOM 987 C CA . ILE A 1 129 ? -0.771 8.403 -20.540 1.00 69.38 129 ILE A CA 1
ATOM 988 C C . ILE A 1 129 ? 0.286 7.371 -20.895 1.00 69.38 129 ILE A C 1
ATOM 990 O O . ILE A 1 129 ? 0.774 7.408 -22.020 1.00 69.38 129 ILE A O 1
ATOM 994 N N . GLY A 1 130 ? 0.605 6.469 -19.962 1.00 69.94 130 GLY A N 1
ATOM 995 C CA . GLY A 1 130 ? 1.578 5.396 -20.143 1.00 69.94 130 GLY A CA 1
ATOM 996 C C . GLY A 1 130 ? 1.129 4.334 -21.147 1.00 69.94 130 GLY A C 1
ATOM 997 O O . GLY A 1 130 ? 1.972 3.700 -21.776 1.00 69.94 130 GLY A O 1
ATOM 998 N N . LEU A 1 131 ? -0.183 4.169 -21.344 1.00 78.12 131 LEU A N 1
ATOM 999 C CA . LEU A 1 131 ? -0.735 3.341 -22.413 1.00 78.12 131 LEU A CA 1
ATOM 1000 C C . LEU A 1 131 ? -0.443 3.955 -23.800 1.00 78.12 131 LEU A C 1
ATOM 1002 O O . LEU A 1 131 ? -0.584 5.167 -23.987 1.00 78.12 131 LEU A O 1
ATOM 1006 N N . PRO A 1 132 ? -0.107 3.137 -24.810 1.00 80.88 132 PRO A N 1
ATOM 1007 C CA . PRO A 1 132 ? -0.070 3.563 -26.208 1.00 80.88 132 PRO A CA 1
ATOM 1008 C C . PRO A 1 132 ? -1.421 4.137 -26.669 1.00 80.88 132 PRO A C 1
ATOM 1010 O O . PRO A 1 132 ? -2.479 3.674 -26.240 1.00 80.88 132 PRO A O 1
ATOM 1013 N N . VAL A 1 133 ? -1.410 5.166 -27.529 1.00 81.88 133 VAL A N 1
ATOM 1014 C CA . VAL A 1 133 ? -2.626 5.911 -27.936 1.00 81.88 133 VAL A CA 1
ATOM 1015 C C . VAL A 1 133 ? -3.695 5.027 -28.585 1.00 81.88 133 VAL A C 1
ATOM 1017 O O . VAL A 1 133 ? -4.887 5.246 -28.389 1.00 81.88 133 VAL A O 1
ATOM 1020 N N . ASP A 1 134 ? -3.259 4.002 -29.303 1.00 83.75 134 ASP A N 1
ATOM 1021 C CA . ASP A 1 134 ? -4.064 2.977 -29.956 1.00 83.75 134 ASP A CA 1
ATOM 1022 C C . ASP A 1 134 ? -4.760 2.040 -28.956 1.00 83.75 134 ASP A C 1
ATOM 1024 O O . ASP A 1 134 ? -5.869 1.576 -29.214 1.00 83.75 134 ASP A O 1
ATOM 1028 N N . MET A 1 135 ? -4.168 1.823 -27.778 1.00 82.31 135 MET A N 1
ATOM 1029 C CA . MET A 1 135 ? -4.725 0.948 -26.741 1.00 82.31 135 MET A CA 1
ATOM 1030 C C . MET A 1 135 ? -5.643 1.680 -25.759 1.00 82.31 135 MET A C 1
ATOM 1032 O O . MET A 1 135 ? -6.518 1.058 -25.158 1.00 82.31 135 MET A O 1
ATOM 1036 N N . LYS A 1 136 ? -5.501 3.003 -25.612 1.00 82.56 136 LYS A N 1
ATOM 1037 C CA . LYS A 1 136 ? -6.301 3.828 -24.682 1.00 82.56 136 LYS A CA 1
ATOM 1038 C C . LYS A 1 136 ? -7.810 3.673 -24.870 1.00 82.56 136 LYS A C 1
ATOM 1040 O O . LYS A 1 136 ? -8.554 3.655 -23.895 1.00 82.56 136 LYS A O 1
ATOM 1045 N N . TYR A 1 137 ? -8.254 3.553 -26.119 1.00 83.94 137 TYR A N 1
ATOM 1046 C CA . TYR A 1 137 ? -9.674 3.541 -26.485 1.00 83.94 137 TYR A CA 1
ATOM 1047 C C . TYR A 1 137 ? -10.177 2.167 -26.940 1.00 83.94 137 TYR A C 1
ATOM 1049 O O . TYR A 1 137 ? -11.300 2.059 -27.427 1.00 83.94 137 TYR A O 1
ATOM 1057 N N . ALA A 1 138 ? -9.375 1.115 -26.753 1.00 87.19 138 ALA A N 1
ATOM 1058 C CA . ALA A 1 138 ? -9.717 -0.249 -27.136 1.00 87.19 138 ALA A CA 1
ATOM 1059 C C . ALA A 1 138 ? -9.717 -1.188 -25.914 1.00 87.19 138 ALA A C 1
ATOM 1061 O O . ALA A 1 138 ? -8.803 -2.002 -25.774 1.00 87.19 138 ALA A O 1
ATOM 1062 N N . PRO A 1 139 ? -10.744 -1.131 -25.036 1.00 87.25 139 PRO A N 1
ATOM 1063 C CA . PRO A 1 139 ? -10.818 -1.979 -23.843 1.00 87.25 139 PRO A CA 1
ATOM 1064 C C . PRO A 1 139 ? -10.741 -3.478 -24.132 1.00 87.25 139 PRO A C 1
ATOM 1066 O O . PRO A 1 139 ? -10.312 -4.242 -23.283 1.00 87.25 139 PRO A O 1
ATOM 1069 N N . SER A 1 140 ? -11.121 -3.914 -25.335 1.00 89.75 140 SER A N 1
ATOM 1070 C CA . SER A 1 140 ? -11.008 -5.312 -25.765 1.00 89.75 140 SER A CA 1
ATOM 1071 C C . SER A 1 140 ? -9.565 -5.796 -25.952 1.00 89.75 140 SER A C 1
ATOM 1073 O O . SER A 1 140 ? -9.349 -6.997 -26.064 1.00 89.75 140 SER A O 1
ATOM 1075 N N . LEU A 1 141 ? -8.593 -4.882 -26.041 1.00 87.50 141 LEU A N 1
ATOM 1076 C CA . LEU A 1 141 ? -7.164 -5.191 -26.171 1.00 87.50 141 LEU A CA 1
ATOM 1077 C C . LEU A 1 141 ? -6.427 -5.141 -24.828 1.00 87.50 141 LEU A C 1
ATOM 1079 O O . LEU A 1 141 ? -5.224 -5.393 -24.771 1.00 87.50 141 LEU A O 1
ATOM 1083 N N . TRP A 1 142 ? -7.119 -4.781 -23.749 1.00 87.00 142 TRP A N 1
ATOM 1084 C CA . TRP A 1 142 ? -6.515 -4.692 -22.431 1.00 87.00 142 TRP A CA 1
ATOM 1085 C C . TRP A 1 142 ? -6.258 -6.087 -21.867 1.00 87.00 142 TRP A C 1
ATOM 1087 O O . TRP A 1 142 ? -7.077 -6.998 -21.980 1.00 87.00 142 TRP A O 1
ATOM 1097 N N . ASN A 1 143 ? -5.106 -6.254 -21.224 1.00 87.56 143 ASN A N 1
ATOM 1098 C CA . ASN A 1 143 ? -4.816 -7.460 -20.463 1.00 87.56 143 ASN A CA 1
ATOM 1099 C C . ASN A 1 143 ? -5.489 -7.415 -19.079 1.00 87.56 143 ASN A C 1
ATOM 1101 O O . ASN A 1 143 ? -6.065 -6.403 -18.660 1.00 87.56 143 ASN A O 1
ATOM 1105 N N . SER A 1 144 ? -5.395 -8.523 -18.339 1.00 83.81 144 SER A N 1
ATOM 1106 C CA . SER A 1 144 ? -6.011 -8.638 -17.012 1.00 83.81 144 SER A CA 1
ATOM 1107 C C . SER A 1 144 ? -5.511 -7.572 -16.034 1.00 83.81 144 SER A C 1
ATOM 1109 O O . SER A 1 144 ? -6.281 -7.121 -15.188 1.00 83.81 144 SER A O 1
ATOM 1111 N N . MET A 1 145 ? -4.245 -7.161 -16.132 1.00 82.94 145 MET A N 1
ATOM 1112 C CA . MET A 1 145 ? -3.667 -6.157 -15.239 1.00 82.94 145 MET A CA 1
ATOM 1113 C C . MET A 1 145 ? -4.202 -4.754 -15.532 1.00 82.94 145 MET A C 1
ATOM 1115 O O . MET A 1 145 ? -4.571 -4.029 -14.611 1.00 82.94 145 MET A O 1
ATOM 1119 N N . THR A 1 146 ? -4.334 -4.396 -16.809 1.00 82.31 146 THR A N 1
ATOM 1120 C CA . THR A 1 146 ? -4.940 -3.126 -17.234 1.00 82.31 146 THR A CA 1
ATOM 1121 C C . THR A 1 146 ? -6.409 -3.056 -16.812 1.00 82.31 146 THR A C 1
ATOM 1123 O O . THR A 1 146 ? -6.845 -2.049 -16.253 1.00 82.31 146 THR A O 1
ATOM 1126 N N . HIS A 1 147 ? -7.165 -4.147 -16.977 1.00 84.06 147 HIS A N 1
ATOM 1127 C CA . HIS A 1 147 ? -8.532 -4.235 -16.457 1.00 84.06 147 HIS A CA 1
ATOM 1128 C C . HIS A 1 147 ? -8.598 -4.143 -14.929 1.00 84.06 147 HIS A C 1
ATOM 1130 O O . HIS A 1 147 ? -9.479 -3.464 -14.403 1.00 84.06 147 HIS A O 1
ATOM 1136 N N . GLY A 1 148 ? -7.671 -4.778 -14.210 1.00 79.81 148 GLY A N 1
ATOM 1137 C CA . GLY A 1 148 ? -7.565 -4.653 -12.756 1.00 79.81 148 GLY A CA 1
ATOM 1138 C C . GLY A 1 148 ? -7.331 -3.205 -12.320 1.00 79.81 148 GLY A C 1
ATOM 1139 O O . GLY A 1 148 ? -8.048 -2.686 -11.471 1.00 79.81 148 GLY A O 1
ATOM 1140 N N . ASN A 1 149 ? -6.386 -2.519 -12.956 1.00 78.44 149 ASN A N 1
ATOM 1141 C CA . ASN A 1 149 ? -5.991 -1.164 -12.570 1.00 78.44 149 ASN A CA 1
ATOM 1142 C C . ASN A 1 149 ? -7.023 -0.095 -12.953 1.00 78.44 149 ASN A C 1
ATOM 1144 O O . ASN A 1 149 ? -7.150 0.903 -12.249 1.00 78.44 149 ASN A O 1
ATOM 1148 N N . ILE A 1 150 ? -7.754 -0.284 -14.057 1.00 79.69 150 ILE A N 1
ATOM 1149 C CA . ILE A 1 150 ? -8.722 0.704 -14.552 1.00 79.69 150 ILE A CA 1
ATOM 1150 C C . ILE A 1 150 ? -10.148 0.272 -14.215 1.00 79.69 150 ILE A C 1
ATOM 1152 O O . ILE A 1 150 ? -10.839 0.934 -13.444 1.00 79.69 150 ILE A O 1
ATOM 1156 N N . THR A 1 151 ? -10.612 -0.841 -14.785 1.00 83.12 151 THR A N 1
ATOM 1157 C CA . THR A 1 151 ? -12.015 -1.260 -14.682 1.00 83.12 151 THR A CA 1
ATOM 1158 C C . THR A 1 151 ? -12.393 -1.630 -13.249 1.00 83.12 151 THR A C 1
ATOM 1160 O O . THR A 1 151 ? -13.404 -1.142 -12.745 1.00 83.12 151 THR A O 1
ATOM 1163 N N . VAL A 1 152 ? -11.592 -2.462 -12.573 1.00 82.75 152 VAL A N 1
ATOM 1164 C CA . VAL A 1 152 ? -11.910 -2.913 -11.206 1.00 82.75 152 VAL A CA 1
ATOM 1165 C C . VAL A 1 152 ? -11.825 -1.754 -10.215 1.00 82.75 152 VAL A C 1
ATOM 1167 O O . VAL A 1 152 ? -12.732 -1.605 -9.403 1.00 82.75 152 VAL A O 1
ATOM 1170 N N . VAL A 1 153 ? -10.812 -0.887 -10.315 1.00 81.44 153 VAL A N 1
ATOM 1171 C CA . VAL A 1 153 ? -10.686 0.298 -9.444 1.00 81.44 153 VAL A CA 1
ATOM 1172 C C . VAL A 1 153 ? -11.874 1.247 -9.604 1.00 81.44 153 VAL A C 1
ATOM 1174 O O . VAL A 1 153 ? -12.425 1.689 -8.600 1.00 81.44 153 VAL A O 1
ATOM 1177 N N . VAL A 1 154 ? -12.334 1.513 -10.834 1.00 81.00 154 VAL A N 1
ATOM 1178 C CA . VAL A 1 154 ? -13.538 2.336 -11.063 1.00 81.00 154 VAL A CA 1
ATOM 1179 C C . VAL A 1 154 ? -14.767 1.706 -10.409 1.00 81.00 154 VAL A C 1
ATOM 1181 O O . VAL A 1 154 ? -15.534 2.403 -9.749 1.00 81.00 154 VAL A O 1
ATOM 1184 N N . VAL A 1 155 ? -14.947 0.391 -10.544 1.00 84.56 155 VAL A N 1
ATOM 1185 C CA . VAL A 1 155 ? -16.061 -0.318 -9.899 1.00 84.56 155 VAL A CA 1
ATOM 1186 C C . VAL A 1 155 ? -15.964 -0.216 -8.374 1.00 84.56 155 VAL A C 1
ATOM 1188 O O . VAL A 1 155 ? -16.943 0.166 -7.735 1.00 84.56 155 VAL A O 1
ATOM 1191 N N . LEU A 1 156 ? -14.797 -0.495 -7.785 1.00 82.12 156 LEU A N 1
ATOM 1192 C CA . LEU A 1 156 ? -14.581 -0.387 -6.338 1.00 82.12 156 LEU A CA 1
ATOM 1193 C C . LEU A 1 156 ? -14.836 1.041 -5.834 1.00 82.12 156 LEU A C 1
ATOM 1195 O O . LEU A 1 156 ? -15.495 1.221 -4.812 1.00 82.12 156 LEU A O 1
ATOM 1199 N N . PHE A 1 157 ? -14.395 2.054 -6.580 1.00 82.25 157 PHE A N 1
ATOM 1200 C CA . PHE A 1 157 ? -14.651 3.454 -6.263 1.00 82.25 157 PHE A CA 1
ATOM 1201 C C . PHE A 1 157 ? -16.149 3.781 -6.235 1.00 82.25 157 PHE A C 1
ATOM 1203 O O . PHE A 1 157 ? -16.622 4.412 -5.291 1.00 82.25 157 PHE A O 1
ATOM 1210 N N . LEU A 1 158 ? -16.921 3.309 -7.220 1.00 83.50 158 LEU A N 1
ATOM 1211 C CA . LEU A 1 158 ? -18.375 3.497 -7.238 1.00 83.50 158 LEU A CA 1
ATOM 1212 C C . LEU A 1 158 ? -19.053 2.830 -6.036 1.00 83.50 158 LEU A C 1
ATOM 1214 O O . LEU A 1 158 ? -19.947 3.428 -5.441 1.00 83.50 158 LEU A O 1
ATOM 1218 N N . PHE A 1 159 ? -18.604 1.638 -5.629 1.00 82.88 159 PHE A N 1
ATOM 1219 C CA . PHE A 1 159 ? -19.100 0.993 -4.409 1.00 82.88 159 PHE A CA 1
ATOM 1220 C C . PHE A 1 159 ? -18.731 1.775 -3.144 1.00 82.88 159 PHE A C 1
ATOM 1222 O O . PHE A 1 159 ? -19.547 1.860 -2.230 1.00 82.88 159 PHE A O 1
ATOM 1229 N N . ARG A 1 160 ? -17.545 2.393 -3.082 1.00 83.62 160 ARG A N 1
ATOM 1230 C CA . ARG A 1 160 ? -17.166 3.273 -1.964 1.00 83.62 160 ARG A CA 1
ATOM 1231 C C . ARG A 1 160 ? -18.037 4.530 -1.931 1.00 83.62 160 ARG A C 1
ATOM 1233 O O . ARG A 1 160 ? -18.529 4.886 -0.867 1.00 83.62 160 ARG A O 1
ATOM 1240 N N . LEU A 1 161 ? -18.297 5.163 -3.079 1.00 79.75 161 LEU A N 1
ATOM 1241 C CA . LEU A 1 161 ? -19.224 6.298 -3.170 1.00 79.75 161 LEU A CA 1
ATOM 1242 C C . LEU A 1 161 ? -20.650 5.920 -2.761 1.00 79.75 161 LEU A C 1
ATOM 1244 O O . LEU A 1 161 ? -21.287 6.684 -2.042 1.00 79.75 161 LEU A O 1
ATOM 1248 N N . ALA A 1 162 ? -21.138 4.755 -3.191 1.00 82.19 162 ALA A N 1
ATOM 1249 C CA . ALA A 1 162 ? -22.446 4.245 -2.791 1.00 82.19 162 ALA A CA 1
ATOM 1250 C C . ALA A 1 162 ? -22.514 4.029 -1.271 1.00 82.19 162 ALA A C 1
ATOM 1252 O O . ALA A 1 162 ? -23.455 4.492 -0.630 1.00 82.19 162 ALA A O 1
ATOM 1253 N N . TRP A 1 163 ? -21.467 3.446 -0.679 1.00 82.81 163 TRP A N 1
ATOM 1254 C CA . TRP A 1 163 ? -21.359 3.290 0.771 1.00 82.81 163 TRP A CA 1
ATOM 1255 C C . TRP A 1 163 ? -21.371 4.647 1.501 1.00 82.81 163 TRP A C 1
ATOM 1257 O O . TRP A 1 163 ? -22.082 4.804 2.489 1.00 82.81 163 TRP A O 1
ATOM 1267 N N . TYR A 1 164 ? -20.667 5.668 0.995 1.00 77.38 164 TYR A N 1
ATOM 1268 C CA . TYR A 1 164 ? -20.720 7.024 1.567 1.00 77.38 164 TYR A CA 1
ATOM 1269 C C . TYR A 1 164 ? -22.059 7.728 1.395 1.00 77.38 164 TYR A C 1
ATOM 1271 O O . TYR A 1 164 ? -22.441 8.517 2.254 1.00 77.38 164 TYR A O 1
ATOM 1279 N N . ALA A 1 165 ? -22.758 7.494 0.286 1.00 74.25 165 ALA A N 1
ATOM 1280 C CA . ALA A 1 165 ? -24.079 8.069 0.070 1.00 74.25 165 ALA A CA 1
ATOM 1281 C C . ALA A 1 165 ? -25.093 7.539 1.100 1.00 74.25 165 ALA A C 1
ATOM 1283 O O . ALA A 1 165 ? -26.031 8.249 1.459 1.00 74.25 165 ALA A O 1
ATOM 1284 N N . GLU A 1 166 ? -24.876 6.321 1.599 1.00 67.19 166 GLU A N 1
ATOM 1285 C CA . GLU A 1 166 ? -25.665 5.704 2.667 1.00 67.19 166 GLU A CA 1
ATOM 1286 C C . GLU A 1 166 ? -25.169 6.102 4.076 1.00 67.19 166 GLU A C 1
ATOM 1288 O O . GLU A 1 166 ? -25.979 6.245 4.995 1.00 67.19 166 GLU A O 1
ATOM 1293 N N . ALA A 1 167 ? -23.864 6.341 4.257 1.00 59.16 167 ALA A N 1
ATOM 1294 C CA . ALA A 1 167 ? -23.244 6.673 5.543 1.00 59.16 167 ALA A CA 1
ATOM 1295 C C . ALA A 1 167 ? -23.087 8.198 5.769 1.00 59.16 167 ALA A C 1
ATOM 1297 O O . ALA A 1 167 ? -22.187 8.849 5.237 1.00 59.16 167 ALA A O 1
ATOM 1298 N N . VAL A 1 168 ? -23.923 8.795 6.628 1.00 46.84 168 VAL A N 1
ATOM 1299 C CA . VAL A 1 168 ? -23.834 10.225 7.000 1.00 46.84 168 VAL A CA 1
ATOM 1300 C C . VAL A 1 168 ? -22.564 10.501 7.831 1.00 46.84 168 VAL A C 1
ATOM 1302 O O . VAL A 1 168 ? -22.420 10.006 8.948 1.00 46.84 168 VAL A O 1
ATOM 1305 N N . MET A 1 169 ? -21.635 11.316 7.312 1.00 42.91 169 MET A N 1
ATOM 1306 C CA . MET A 1 169 ? -20.332 11.590 7.951 1.00 42.91 169 MET A CA 1
ATOM 1307 C C . MET A 1 169 ? -20.394 12.522 9.180 1.00 42.91 169 MET A C 1
ATOM 1309 O O . MET A 1 169 ? -21.098 13.531 9.189 1.00 42.91 169 MET A O 1
ATOM 1313 N N . ALA A 1 170 ? -19.562 12.225 10.191 1.00 41.28 170 ALA A N 1
ATOM 1314 C CA . ALA A 1 170 ? -19.388 12.990 11.433 1.00 41.28 170 ALA A CA 1
ATOM 1315 C C . ALA A 1 170 ? -18.024 13.720 11.510 1.00 41.28 170 ALA A C 1
ATOM 1317 O O . ALA A 1 170 ? -17.055 13.320 10.867 1.00 41.28 170 ALA A O 1
ATOM 1318 N N . LYS A 1 171 ? -17.958 14.794 12.315 1.00 37.47 171 LYS A N 1
ATOM 1319 C CA . LYS A 1 171 ? -16.762 15.630 12.571 1.00 37.47 171 LYS A CA 1
ATOM 1320 C C . LYS A 1 171 ? -15.742 14.955 13.504 1.00 37.47 171 LYS A C 1
ATOM 1322 O O . LYS A 1 171 ? -16.122 14.173 14.370 1.00 37.47 171 LYS A O 1
ATOM 1327 N N . PHE A 1 172 ? -14.470 15.338 13.353 1.00 35.81 172 PHE A N 1
ATOM 1328 C CA . PHE A 1 172 ? -13.314 14.835 14.108 1.00 35.81 172 PHE A CA 1
ATOM 1329 C C . PHE A 1 172 ? -12.644 15.959 14.916 1.00 35.81 172 PHE A C 1
ATOM 1331 O O . PHE A 1 172 ? -12.406 17.029 14.358 1.00 35.81 172 PHE A O 1
ATOM 1338 N N . ASP A 1 173 ? -12.258 15.687 16.168 1.00 33.81 173 ASP A N 1
ATOM 1339 C CA . ASP A 1 173 ? -11.473 16.592 17.028 1.00 33.81 173 ASP A CA 1
ATOM 1340 C C . ASP A 1 173 ? -10.137 15.944 17.470 1.00 33.81 173 ASP A C 1
ATOM 1342 O O . ASP A 1 173 ? -9.960 14.729 17.425 1.00 33.81 173 ASP A O 1
ATOM 1346 N N . ALA A 1 174 ? -9.132 16.759 17.819 1.00 35.72 174 ALA A N 1
ATOM 1347 C CA . ALA A 1 174 ? -7.710 16.374 17.851 1.00 35.72 174 ALA A CA 1
ATOM 1348 C C . ALA A 1 174 ? -7.133 15.944 19.231 1.00 35.72 174 ALA A C 1
ATOM 1350 O O . ALA A 1 174 ? -7.504 16.480 20.268 1.00 35.72 174 ALA A O 1
ATOM 1351 N N . LEU A 1 175 ? -6.125 15.043 19.228 1.00 42.81 175 LEU A N 1
ATOM 1352 C CA . LEU A 1 175 ? -5.461 14.454 20.426 1.00 42.81 175 LEU A CA 1
ATOM 1353 C C . LEU A 1 175 ? -4.199 15.180 20.967 1.00 42.81 175 LEU A C 1
ATOM 1355 O O . LEU A 1 175 ? -3.603 15.964 20.228 1.00 42.81 175 LEU A O 1
ATOM 1359 N N . PRO A 1 176 ? -3.665 14.804 22.159 1.00 39.03 176 PRO A N 1
ATOM 1360 C CA . PRO A 1 176 ? -2.322 15.166 22.660 1.00 39.03 176 PRO A CA 1
ATOM 1361 C C . PRO A 1 176 ? -1.324 13.973 22.813 1.00 39.03 176 PRO A C 1
ATOM 1363 O O . PRO A 1 176 ? -1.743 12.826 22.945 1.00 39.03 176 PRO A O 1
ATOM 1366 N N . GLY A 1 177 ? 0.005 14.228 22.834 1.00 62.62 177 GLY A N 1
ATOM 1367 C CA . GLY A 1 177 ? 1.045 13.281 23.331 1.00 62.62 177 GLY A CA 1
ATOM 1368 C C . GLY A 1 177 ? 2.250 12.939 22.413 1.00 62.62 177 GLY A C 1
ATOM 1369 O O . GLY A 1 177 ? 2.343 13.423 21.292 1.00 62.62 177 GLY A O 1
ATOM 1370 N N . TYR A 1 178 ? 3.176 12.080 22.888 1.00 49.25 178 TYR A N 1
ATOM 1371 C CA . TYR A 1 178 ? 4.420 11.638 22.198 1.00 49.25 178 TYR A CA 1
ATOM 1372 C C . TYR A 1 178 ? 4.192 10.568 21.111 1.00 49.25 178 TYR A C 1
ATOM 1374 O O . TYR A 1 178 ? 4.713 10.691 20.008 1.00 49.25 178 TYR A O 1
ATOM 1382 N N . TYR A 1 179 ? 3.337 9.565 21.351 1.00 52.16 179 TYR A N 1
ATOM 1383 C CA . TYR A 1 179 ? 2.943 8.595 20.309 1.00 52.16 179 TYR A CA 1
ATOM 1384 C C . TYR A 1 179 ? 2.136 9.238 19.177 1.00 52.16 179 TYR A C 1
ATOM 1386 O O . TYR A 1 179 ? 2.158 8.757 18.047 1.00 52.16 179 TYR A O 1
ATOM 1394 N N . LYS A 1 180 ? 1.489 10.377 19.463 1.00 63.88 180 LYS A N 1
ATOM 1395 C CA . LYS A 1 180 ? 0.908 11.242 18.437 1.00 63.88 180 LYS A CA 1
ATOM 1396 C C . LYS A 1 180 ? 1.995 11.720 17.474 1.00 63.88 180 LYS A C 1
ATOM 1398 O O . LYS A 1 180 ? 1.762 11.726 16.279 1.00 63.88 180 LYS A O 1
ATOM 1403 N N . PHE A 1 181 ? 3.176 12.093 17.971 1.00 67.50 181 PHE A N 1
ATOM 1404 C CA . PHE A 1 181 ? 4.270 12.542 17.112 1.00 67.50 181 PHE A CA 1
ATOM 1405 C C . PHE A 1 181 ? 4.727 11.445 16.145 1.00 67.50 181 PHE A C 1
ATOM 1407 O O . PHE A 1 181 ? 4.758 11.676 14.941 1.00 67.50 181 PHE A O 1
ATOM 1414 N N . ILE A 1 182 ? 5.011 10.243 16.653 1.00 67.38 182 ILE A N 1
ATOM 1415 C CA . ILE A 1 182 ? 5.570 9.163 15.829 1.00 67.38 182 ILE A CA 1
ATOM 1416 C C . ILE A 1 182 ? 4.541 8.628 14.825 1.00 67.38 182 ILE A C 1
ATOM 1418 O O . ILE A 1 182 ? 4.774 8.693 13.625 1.00 67.38 182 ILE A O 1
ATOM 1422 N N . PHE A 1 183 ? 3.386 8.150 15.289 1.00 64.56 183 PHE A N 1
ATOM 1423 C CA . PHE A 1 183 ? 2.441 7.444 14.414 1.00 64.56 183 PHE A CA 1
ATOM 1424 C C . PHE A 1 183 ? 1.514 8.383 13.633 1.00 64.56 183 PHE A C 1
ATOM 1426 O O . PHE A 1 183 ? 1.051 8.044 12.552 1.00 64.56 183 PHE A O 1
ATOM 1433 N N . LEU A 1 184 ? 1.229 9.583 14.155 1.00 65.44 184 LEU A N 1
ATOM 1434 C CA . LEU A 1 184 ? 0.300 10.513 13.498 1.00 65.44 184 LEU A CA 1
ATOM 1435 C C . LEU A 1 184 ? 0.993 11.511 12.564 1.00 65.44 184 LEU A C 1
ATOM 1437 O O . LEU A 1 184 ? 0.319 12.096 11.716 1.00 65.44 184 LEU A O 1
ATOM 1441 N N . TYR A 1 185 ? 2.292 11.758 12.762 1.00 70.44 185 TYR A N 1
ATOM 1442 C CA . TYR A 1 185 ? 3.048 12.732 11.975 1.00 70.44 185 TYR A CA 1
ATOM 1443 C C . TYR A 1 185 ? 4.283 12.109 11.327 1.00 70.44 185 TYR A C 1
ATOM 1445 O O . TYR A 1 185 ? 4.405 12.180 10.112 1.00 70.44 185 TYR A O 1
ATOM 1453 N N . PHE A 1 186 ? 5.179 11.481 12.091 1.00 71.62 186 PHE A N 1
ATOM 1454 C CA . PHE A 1 186 ? 6.459 11.009 11.554 1.00 71.62 186 PHE A CA 1
ATOM 1455 C C . PHE A 1 186 ? 6.303 9.872 10.534 1.00 71.62 186 PHE A C 1
ATOM 1457 O O . PHE A 1 186 ? 6.893 9.937 9.460 1.00 71.62 186 PHE A O 1
ATOM 1464 N N . GLU A 1 187 ? 5.475 8.871 10.835 1.00 67.56 187 GLU A N 1
ATOM 1465 C CA . GLU A 1 187 ? 5.216 7.734 9.945 1.00 67.56 187 GLU A CA 1
ATOM 1466 C C . GLU A 1 187 ? 4.547 8.180 8.625 1.00 67.56 187 GLU A C 1
ATOM 1468 O O . GLU A 1 187 ? 5.158 7.968 7.575 1.00 67.56 187 GLU A O 1
ATOM 1473 N N . PRO A 1 188 ? 3.438 8.954 8.628 1.00 70.19 188 PRO A N 1
ATOM 1474 C CA . PRO A 1 188 ? 2.886 9.513 7.392 1.00 70.19 188 PRO A CA 1
ATOM 1475 C C . PRO A 1 188 ? 3.879 10.392 6.612 1.00 70.19 188 PRO A C 1
ATOM 1477 O O . PRO A 1 188 ? 3.948 10.321 5.386 1.00 70.19 188 PRO A O 1
ATOM 1480 N N . ILE A 1 189 ? 4.685 11.216 7.291 1.00 69.44 189 ILE A N 1
ATOM 1481 C CA . ILE A 1 189 ? 5.685 12.066 6.619 1.00 69.44 189 ILE A CA 1
ATOM 1482 C C . ILE A 1 189 ? 6.775 11.217 5.952 1.00 69.44 189 ILE A C 1
ATOM 1484 O O . ILE A 1 189 ? 7.249 11.572 4.875 1.00 69.44 189 ILE A O 1
ATOM 1488 N N . SER A 1 190 ? 7.169 10.092 6.551 1.00 68.00 190 SER A N 1
ATOM 1489 C CA . SER A 1 190 ? 8.155 9.200 5.933 1.00 68.00 190 SER A CA 1
ATOM 1490 C C . SER A 1 190 ? 7.640 8.557 4.639 1.00 68.00 190 SER A C 1
ATOM 1492 O O . SER A 1 190 ? 8.414 8.337 3.711 1.00 68.00 190 SER A O 1
ATOM 1494 N N . GLU A 1 191 ? 6.327 8.343 4.543 1.00 73.81 191 GLU A N 1
ATOM 1495 C CA . GLU A 1 191 ? 5.661 7.720 3.396 1.00 73.81 191 GLU A CA 1
ATOM 1496 C C . GLU A 1 191 ? 5.315 8.732 2.285 1.00 73.81 191 GLU A C 1
ATOM 1498 O O . GLU A 1 191 ? 5.249 8.365 1.116 1.00 73.81 191 GLU A O 1
ATOM 1503 N N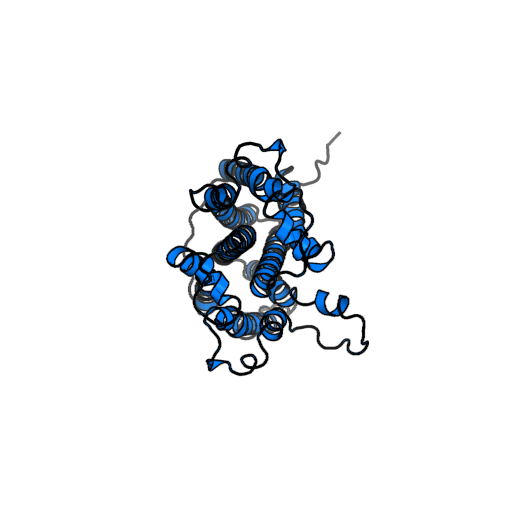 . ILE A 1 192 ? 5.159 10.028 2.592 1.00 77.06 192 ILE A N 1
ATOM 1504 C CA . ILE A 1 192 ? 4.835 11.045 1.569 1.00 77.06 192 ILE A CA 1
ATOM 1505 C C . ILE A 1 192 ? 6.045 11.468 0.718 1.00 77.06 192 ILE A C 1
ATOM 1507 O O . ILE A 1 192 ? 5.879 12.018 -0.372 1.00 77.06 192 ILE A O 1
ATOM 1511 N N . GLY A 1 193 ? 7.265 11.214 1.203 1.00 76.00 193 GLY A N 1
ATOM 1512 C CA . GLY A 1 193 ? 8.516 11.619 0.556 1.00 76.00 193 GLY A CA 1
ATOM 1513 C C . GLY A 1 193 ? 8.616 11.183 -0.912 1.00 76.00 193 GLY A C 1
ATOM 1514 O O . GLY A 1 193 ? 8.720 12.062 -1.769 1.00 76.00 193 GLY A O 1
ATOM 1515 N N . PRO A 1 194 ? 8.518 9.873 -1.223 1.00 75.56 194 PRO A N 1
ATOM 1516 C CA . PRO A 1 194 ? 8.519 9.360 -2.596 1.00 75.56 194 PRO A CA 1
ATOM 1517 C C . PRO A 1 194 ? 7.484 10.022 -3.513 1.00 75.56 194 PRO A C 1
ATOM 1519 O O . PRO A 1 194 ? 7.776 10.307 -4.675 1.00 75.56 194 PRO A O 1
ATOM 1522 N N . PHE A 1 195 ? 6.286 10.307 -2.989 1.00 77.31 195 PHE A N 1
ATOM 1523 C CA . PHE A 1 195 ? 5.216 10.983 -3.725 1.00 77.31 195 PHE A CA 1
ATOM 1524 C C . PHE A 1 195 ? 5.566 12.418 -4.092 1.00 77.31 195 PHE A C 1
ATOM 1526 O O . PHE A 1 195 ? 5.475 12.802 -5.261 1.00 77.31 195 PHE A O 1
ATOM 1533 N N . VAL A 1 196 ? 6.012 13.203 -3.115 1.00 76.62 196 VAL A N 1
ATOM 1534 C CA . VAL A 1 196 ? 6.373 14.606 -3.332 1.00 76.62 196 VAL A CA 1
ATOM 1535 C C . VAL A 1 196 ? 7.564 14.716 -4.278 1.00 76.62 196 VAL A C 1
ATOM 1537 O O . VAL A 1 196 ? 7.529 15.512 -5.215 1.00 76.62 196 VAL A O 1
ATOM 1540 N N . THR A 1 197 ? 8.600 13.899 -4.088 1.00 78.25 197 THR A N 1
ATOM 1541 C CA . THR A 1 197 ? 9.796 13.956 -4.935 1.00 78.25 197 THR A CA 1
ATOM 1542 C C . THR A 1 197 ? 9.505 13.518 -6.365 1.00 78.25 197 THR A C 1
ATOM 1544 O O . THR A 1 197 ? 9.883 14.237 -7.287 1.00 78.25 197 THR A O 1
ATOM 1547 N N . SER A 1 198 ? 8.760 12.427 -6.571 1.00 80.75 198 SER A N 1
ATOM 1548 C CA . SER A 1 198 ? 8.339 11.994 -7.915 1.00 80.75 198 SER A CA 1
ATOM 1549 C C . SER A 1 198 ? 7.455 13.032 -8.610 1.00 80.75 198 SER A C 1
ATOM 1551 O O . SER A 1 198 ? 7.537 13.198 -9.823 1.00 80.75 198 SER A O 1
ATOM 1553 N N . SER A 1 199 ? 6.622 13.756 -7.856 1.00 79.31 199 SER A N 1
ATOM 1554 C CA . SER A 1 199 ? 5.747 14.796 -8.413 1.00 79.31 199 SER A CA 1
ATOM 1555 C C . SER A 1 199 ? 6.514 16.053 -8.836 1.00 79.31 199 SER A C 1
ATOM 1557 O O . SER A 1 199 ? 6.136 16.694 -9.811 1.00 79.31 199 SER A O 1
ATOM 1559 N N . ILE A 1 200 ? 7.582 16.413 -8.116 1.00 82.31 200 ILE A N 1
ATOM 1560 C CA . ILE A 1 200 ? 8.400 17.601 -8.413 1.00 82.31 200 ILE A CA 1
ATOM 1561 C C . ILE A 1 200 ? 9.439 17.304 -9.501 1.00 82.31 200 ILE A C 1
ATOM 1563 O O . ILE A 1 200 ? 9.622 18.105 -10.413 1.00 82.31 200 ILE A O 1
ATOM 1567 N N . TRP A 1 201 ? 10.127 16.165 -9.395 1.00 84.38 201 TRP A N 1
ATOM 1568 C CA . TRP A 1 201 ? 11.310 15.838 -10.201 1.00 84.38 201 TRP A CA 1
ATOM 1569 C C . TRP A 1 201 ? 11.052 14.768 -11.267 1.00 84.38 201 TRP A C 1
ATOM 1571 O O . TRP A 1 201 ? 11.932 14.469 -12.072 1.00 84.38 201 TRP A O 1
ATOM 1581 N N . GLY A 1 202 ? 9.849 14.198 -11.292 1.00 84.50 202 GLY A N 1
ATOM 1582 C CA . GLY A 1 202 ? 9.460 13.139 -12.211 1.00 84.50 202 GLY A CA 1
ATOM 1583 C C . GLY A 1 202 ? 9.840 11.727 -11.737 1.00 84.50 202 GLY A C 1
ATOM 1584 O O . GLY A 1 202 ? 10.609 11.543 -10.787 1.00 84.50 202 GLY A O 1
ATOM 1585 N N . PRO A 1 203 ? 9.319 10.695 -12.424 1.00 84.44 203 PRO A N 1
ATOM 1586 C CA . PRO A 1 203 ? 9.551 9.292 -12.081 1.00 84.44 203 PRO A CA 1
ATOM 1587 C C . PRO A 1 203 ? 10.993 8.846 -12.362 1.00 84.44 203 PRO A C 1
ATOM 1589 O O . PRO A 1 203 ? 11.495 7.957 -11.681 1.00 84.44 203 PRO A O 1
ATOM 1592 N N . SER A 1 204 ? 11.685 9.470 -13.325 1.00 85.56 204 SER A N 1
ATOM 1593 C CA . SER A 1 204 ? 13.096 9.193 -13.643 1.00 85.56 204 SER A CA 1
ATOM 1594 C C . SER A 1 204 ? 14.033 9.520 -12.499 1.00 85.56 204 SER A C 1
ATOM 1596 O O . SER A 1 204 ? 14.950 8.746 -12.228 1.00 85.56 204 SER A O 1
ATOM 1598 N N . TRP A 1 205 ? 13.765 10.609 -11.785 1.00 87.00 205 TRP A N 1
ATOM 1599 C CA . TRP A 1 205 ? 14.519 10.954 -10.594 1.00 87.00 205 TRP A CA 1
ATOM 1600 C C . TRP A 1 205 ? 14.334 9.898 -9.503 1.00 87.00 205 TRP A C 1
ATOM 1602 O O . TRP A 1 205 ? 15.315 9.333 -9.031 1.00 87.00 205 TRP A O 1
ATOM 1612 N N . PHE A 1 206 ? 13.087 9.551 -9.164 1.00 83.25 206 PHE A N 1
ATOM 1613 C CA . PHE A 1 206 ? 12.828 8.553 -8.122 1.00 83.25 206 PHE A CA 1
ATOM 1614 C C . PHE A 1 206 ? 13.385 7.173 -8.493 1.00 83.25 206 PHE A C 1
ATOM 1616 O O . PHE A 1 206 ? 14.020 6.524 -7.668 1.00 83.25 206 PHE A O 1
ATOM 1623 N N . TYR A 1 207 ? 13.246 6.761 -9.755 1.00 85.38 207 TYR A N 1
ATOM 1624 C CA . TYR A 1 207 ? 13.869 5.549 -10.287 1.00 85.38 207 TYR A CA 1
ATOM 1625 C C . TYR A 1 207 ? 15.395 5.554 -10.146 1.00 85.38 207 TYR A C 1
ATOM 1627 O O . TYR A 1 207 ? 16.002 4.527 -9.827 1.00 85.38 207 TYR A O 1
ATOM 1635 N N . ASN A 1 208 ? 16.026 6.714 -10.352 1.00 86.06 208 ASN A N 1
ATOM 1636 C CA . ASN A 1 208 ? 17.461 6.865 -10.158 1.00 86.06 208 ASN A CA 1
ATOM 1637 C C . ASN A 1 208 ? 17.874 6.730 -8.685 1.00 86.06 208 ASN A C 1
ATOM 1639 O O . ASN A 1 208 ? 18.991 6.311 -8.405 1.00 86.06 208 ASN A O 1
ATOM 1643 N N . GLU A 1 209 ? 16.969 7.030 -7.757 1.00 83.25 209 GLU A N 1
ATOM 1644 C CA . GLU A 1 209 ? 17.207 6.936 -6.318 1.00 83.25 209 GLU A CA 1
ATOM 1645 C C . GLU A 1 209 ? 16.886 5.555 -5.719 1.00 83.25 209 GLU A C 1
ATOM 1647 O O . GLU A 1 209 ? 17.268 5.282 -4.581 1.00 83.25 209 GLU A O 1
ATOM 1652 N N . LEU A 1 210 ? 16.213 4.658 -6.451 1.00 75.94 210 LEU A N 1
ATOM 1653 C CA . LEU A 1 210 ? 15.890 3.303 -5.964 1.00 75.94 210 LEU A CA 1
ATOM 1654 C C . LEU A 1 210 ? 17.128 2.434 -5.705 1.00 75.94 210 LEU A C 1
ATOM 1656 O O . LEU A 1 210 ? 17.089 1.523 -4.879 1.00 75.94 210 LEU A O 1
ATOM 1660 N N . VAL A 1 211 ? 18.215 2.712 -6.419 1.00 74.19 211 VAL A N 1
ATOM 1661 C CA . VAL A 1 211 ? 19.549 2.142 -6.212 1.00 74.19 211 VAL A CA 1
ATOM 1662 C C . VAL A 1 2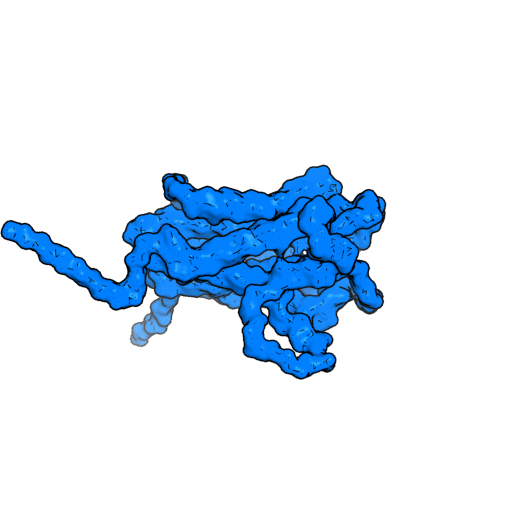11 ? 20.501 3.328 -6.145 1.00 74.19 211 VAL A C 1
ATOM 1664 O O . VAL A 1 211 ? 20.296 4.257 -6.930 1.00 74.19 211 VAL A O 1
ATOM 1667 N N . PRO A 1 212 ? 21.511 3.343 -5.258 1.00 70.75 212 PRO A N 1
ATOM 1668 C CA . PRO A 1 212 ? 22.349 4.521 -5.099 1.00 70.75 212 PRO A CA 1
ATOM 1669 C C . PRO A 1 212 ? 22.887 5.040 -6.433 1.00 70.75 212 PRO A C 1
ATOM 1671 O O . PRO A 1 212 ? 23.259 4.246 -7.307 1.00 70.75 212 PRO A O 1
ATOM 1674 N N . PRO A 1 213 ? 22.827 6.364 -6.637 1.00 66.25 213 PRO A N 1
ATOM 1675 C CA . PRO A 1 213 ? 22.949 6.948 -7.956 1.00 66.25 213 PRO A CA 1
ATOM 1676 C C . PRO A 1 213 ? 24.357 6.718 -8.500 1.00 66.25 213 PRO A C 1
ATOM 1678 O O . PRO A 1 213 ? 25.339 7.246 -7.992 1.00 66.25 213 PRO A O 1
ATOM 1681 N N . THR A 1 214 ? 24.450 5.947 -9.581 1.00 67.62 214 THR A N 1
ATOM 1682 C CA . THR A 1 214 ? 25.686 5.759 -10.352 1.00 67.62 214 THR A CA 1
ATOM 1683 C C . THR A 1 214 ? 25.873 6.845 -11.418 1.00 67.62 214 THR A C 1
ATOM 1685 O O . THR A 1 214 ? 26.801 6.766 -12.218 1.00 67.62 214 THR A O 1
ATOM 1688 N N . GLY A 1 215 ? 24.973 7.834 -11.484 1.00 78.75 215 GLY A N 1
ATOM 1689 C CA . GLY A 1 215 ? 24.950 8.864 -12.521 1.00 78.75 215 GLY A CA 1
ATOM 1690 C C . GLY A 1 215 ? 23.677 9.723 -12.494 1.00 78.75 215 GLY A C 1
ATOM 1691 O O . GLY A 1 215 ? 22.854 9.575 -11.582 1.00 78.75 215 GLY A O 1
ATOM 1692 N N . PRO A 1 216 ? 23.514 10.639 -13.471 1.00 83.00 216 PRO A N 1
ATOM 1693 C CA . PRO A 1 216 ? 22.286 11.414 -13.630 1.00 83.00 216 PRO A CA 1
ATOM 1694 C C . PRO A 1 216 ? 21.088 10.497 -13.943 1.00 83.00 216 PRO A C 1
ATOM 1696 O O . PRO A 1 216 ? 21.290 9.391 -14.453 1.00 83.00 216 PRO A O 1
ATOM 1699 N N . PRO A 1 217 ? 19.845 10.944 -13.676 1.00 83.81 217 PRO A N 1
ATOM 1700 C CA . PRO A 1 217 ? 18.650 10.196 -14.050 1.00 83.81 2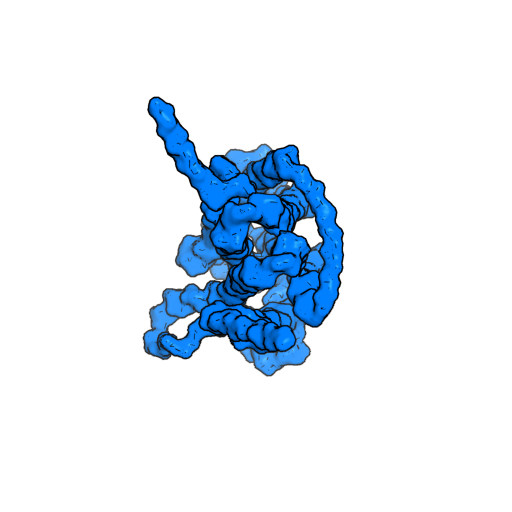17 PRO A CA 1
ATOM 1701 C C . PRO A 1 217 ? 18.656 9.824 -15.540 1.00 83.81 217 PRO A C 1
ATOM 1703 O O . PRO A 1 217 ? 19.078 10.644 -16.361 1.00 83.81 217 PRO A O 1
ATOM 1706 N N . PRO A 1 218 ? 18.187 8.619 -15.910 1.00 84.50 218 PRO A N 1
ATOM 1707 C CA . PRO A 1 218 ? 18.151 8.209 -17.306 1.00 84.50 218 PRO A CA 1
ATOM 1708 C C . PRO A 1 218 ? 17.238 9.141 -18.111 1.00 84.50 218 PRO A C 1
ATOM 1710 O O . PRO A 1 218 ? 16.117 9.436 -17.695 1.00 84.50 218 PRO A O 1
ATOM 1713 N N . GLU A 1 219 ? 17.724 9.587 -19.271 1.00 85.25 219 GLU A N 1
ATOM 1714 C CA . GLU A 1 219 ? 16.982 10.475 -20.179 1.00 85.25 219 GLU A CA 1
ATOM 1715 C C . GLU A 1 219 ? 15.766 9.766 -20.798 1.00 85.25 219 GLU A C 1
ATOM 1717 O O . GLU A 1 219 ? 14.727 10.382 -21.027 1.00 85.25 219 GLU A O 1
ATOM 1722 N N . TYR A 1 220 ? 15.870 8.448 -20.996 1.00 85.19 220 TYR A N 1
ATOM 1723 C CA . TYR A 1 220 ? 14.782 7.595 -21.455 1.00 85.19 220 TYR A CA 1
ATOM 1724 C C . TYR A 1 220 ? 14.552 6.453 -20.466 1.00 85.19 220 TYR A C 1
ATOM 1726 O O . TYR A 1 220 ? 15.471 5.695 -20.154 1.00 85.19 220 TYR A O 1
ATOM 1734 N N . MET A 1 221 ? 13.315 6.316 -19.993 1.00 85.00 221 MET A N 1
ATOM 1735 C CA . MET A 1 221 ? 12.888 5.194 -19.164 1.00 85.00 221 MET A CA 1
ATOM 1736 C C . MET A 1 221 ? 11.925 4.317 -19.952 1.00 85.00 221 MET A C 1
ATOM 1738 O O . MET A 1 221 ? 11.058 4.822 -20.663 1.00 85.00 221 MET A O 1
ATOM 1742 N N . ASP A 1 222 ? 12.045 3.003 -19.774 1.00 86.19 222 ASP A N 1
ATOM 1743 C CA . ASP A 1 222 ? 11.022 2.068 -20.224 1.00 86.19 222 ASP A CA 1
ATOM 1744 C C . ASP A 1 222 ? 9.635 2.509 -19.694 1.00 86.19 222 ASP A C 1
ATOM 1746 O O . ASP A 1 222 ? 9.469 2.697 -18.479 1.00 86.19 222 ASP A O 1
ATOM 1750 N N . PRO A 1 223 ? 8.623 2.684 -20.566 1.00 85.31 223 PRO A N 1
ATOM 1751 C CA . PRO A 1 223 ? 7.268 3.035 -20.152 1.00 85.31 223 PRO A CA 1
ATOM 1752 C C . PRO A 1 223 ? 6.703 2.122 -19.055 1.00 85.31 223 PRO A C 1
ATOM 1754 O O . PRO A 1 223 ? 5.983 2.592 -18.175 1.00 85.31 223 PRO A O 1
ATOM 1757 N N . ARG A 1 224 ? 7.071 0.834 -19.035 1.00 85.69 224 ARG A N 1
ATOM 1758 C CA . ARG A 1 224 ? 6.624 -0.112 -17.994 1.00 85.69 224 ARG A CA 1
ATOM 1759 C C . ARG A 1 224 ? 7.242 0.188 -16.637 1.00 85.69 224 ARG A C 1
ATOM 1761 O O . ARG A 1 224 ? 6.541 0.196 -15.628 1.00 85.69 224 ARG A O 1
ATOM 1768 N N . ALA A 1 225 ? 8.543 0.478 -16.613 1.00 85.88 225 ALA A N 1
ATOM 1769 C CA . ALA A 1 225 ? 9.234 0.905 -15.399 1.00 85.88 225 ALA A CA 1
ATOM 1770 C C . ALA A 1 225 ? 8.671 2.239 -14.888 1.00 85.88 225 ALA A C 1
ATOM 1772 O O . ALA A 1 225 ? 8.464 2.400 -13.687 1.00 85.88 225 ALA A O 1
ATOM 1773 N N . THR A 1 226 ? 8.320 3.147 -15.803 1.00 85.88 226 THR A N 1
ATOM 1774 C CA . THR A 1 226 ? 7.655 4.416 -15.472 1.00 85.88 226 THR A CA 1
ATOM 1775 C C . THR A 1 226 ? 6.319 4.178 -14.767 1.00 85.88 226 THR A C 1
ATOM 1777 O O . THR A 1 226 ? 6.062 4.773 -13.720 1.00 85.88 226 THR A O 1
ATOM 1780 N N . ILE A 1 227 ? 5.480 3.279 -15.295 1.00 82.81 227 ILE A N 1
ATOM 1781 C CA . ILE A 1 227 ? 4.199 2.914 -14.670 1.00 82.81 227 ILE A CA 1
ATOM 1782 C C . ILE A 1 227 ? 4.427 2.269 -13.300 1.00 82.81 227 ILE A C 1
ATOM 1784 O O . ILE A 1 227 ? 3.776 2.670 -12.337 1.00 82.81 227 ILE A O 1
ATOM 1788 N N . ALA A 1 228 ? 5.369 1.327 -13.185 1.00 84.88 228 ALA A N 1
ATOM 1789 C CA . ALA A 1 228 ? 5.686 0.669 -11.917 1.00 84.88 228 ALA A CA 1
ATOM 1790 C C . ALA A 1 228 ? 6.105 1.678 -10.838 1.00 84.88 228 ALA A C 1
ATOM 1792 O O . ALA A 1 228 ? 5.632 1.614 -9.704 1.00 84.88 228 ALA A O 1
ATOM 1793 N N . VAL A 1 229 ? 6.958 2.639 -11.202 1.00 82.94 229 VAL A N 1
ATOM 1794 C CA . VAL A 1 229 ? 7.399 3.718 -10.313 1.00 82.94 229 VAL A CA 1
ATOM 1795 C C . VAL A 1 229 ? 6.220 4.571 -9.865 1.00 82.94 229 VAL A C 1
ATOM 1797 O O . VAL A 1 229 ? 6.058 4.798 -8.672 1.00 82.94 229 VAL A O 1
ATOM 1800 N N . TRP A 1 230 ? 5.355 5.003 -10.780 1.00 81.19 230 TRP A N 1
ATOM 1801 C CA . TRP A 1 230 ? 4.186 5.792 -10.398 1.00 81.19 230 TRP A CA 1
ATOM 1802 C C . TRP A 1 230 ? 3.216 5.029 -9.498 1.00 81.19 230 TRP A C 1
ATOM 1804 O O . TRP A 1 230 ? 2.726 5.586 -8.516 1.00 81.19 230 TRP A O 1
ATOM 1814 N N . GLN A 1 231 ? 2.960 3.755 -9.800 1.00 80.94 231 GLN A N 1
ATOM 1815 C CA . GLN A 1 231 ? 2.131 2.893 -8.961 1.00 80.94 231 GLN A CA 1
ATOM 1816 C C . GLN A 1 231 ? 2.717 2.756 -7.558 1.00 80.94 231 GLN A C 1
ATOM 1818 O O . GLN A 1 231 ? 1.984 2.871 -6.579 1.00 80.94 231 GLN A O 1
ATOM 1823 N N . LEU A 1 232 ? 4.034 2.576 -7.458 1.00 81.12 232 LEU A N 1
ATOM 1824 C CA . LEU A 1 232 ? 4.752 2.489 -6.192 1.00 81.12 232 LEU A CA 1
ATOM 1825 C C . LEU A 1 232 ? 4.646 3.797 -5.396 1.00 81.12 232 LEU A C 1
ATOM 1827 O O . LEU A 1 232 ? 4.310 3.798 -4.215 1.00 81.12 232 LEU A O 1
ATOM 1831 N N . THR A 1 233 ? 4.863 4.924 -6.058 1.00 76.81 233 THR A N 1
ATOM 1832 C CA . THR A 1 233 ? 4.755 6.262 -5.482 1.00 76.81 233 THR A CA 1
ATOM 1833 C C . THR A 1 233 ? 3.352 6.548 -4.924 1.00 76.81 233 THR A C 1
ATOM 1835 O O . THR A 1 233 ? 3.204 7.141 -3.855 1.00 76.81 233 THR A O 1
ATOM 1838 N N . ILE A 1 234 ? 2.306 6.090 -5.610 1.00 74.75 234 ILE A N 1
ATOM 1839 C CA . ILE A 1 234 ? 0.911 6.244 -5.170 1.00 74.75 234 ILE A CA 1
ATOM 1840 C C . ILE A 1 234 ? 0.567 5.281 -4.047 1.00 74.75 234 ILE A C 1
ATOM 1842 O O . ILE A 1 234 ? -0.131 5.648 -3.109 1.00 74.75 234 ILE A O 1
ATOM 1846 N N . CYS A 1 235 ? 1.093 4.068 -4.116 1.00 79.19 235 CYS A N 1
ATOM 1847 C CA . CYS A 1 235 ? 1.040 3.096 -3.042 1.00 79.19 235 CYS A CA 1
ATOM 1848 C C . CYS A 1 235 ? 1.584 3.682 -1.724 1.00 79.19 235 CYS A C 1
ATOM 1850 O O . CYS A 1 235 ? 0.921 3.584 -0.693 1.00 79.19 235 CYS A O 1
ATOM 1852 N N . TYR A 1 236 ? 2.715 4.393 -1.767 1.00 76.00 236 TYR A N 1
ATOM 1853 C CA . TYR A 1 236 ? 3.247 5.114 -0.607 1.00 76.00 236 TYR A CA 1
ATOM 1854 C C . TYR A 1 236 ? 2.330 6.243 -0.115 1.00 76.00 236 TYR A C 1
ATOM 1856 O O . TYR A 1 236 ? 2.094 6.361 1.088 1.00 76.00 236 TYR A O 1
ATOM 1864 N N . LEU A 1 237 ? 1.752 7.040 -1.021 1.00 76.06 237 LEU A N 1
ATOM 1865 C CA . LEU A 1 237 ? 0.762 8.054 -0.641 1.00 76.06 237 LEU A CA 1
ATOM 1866 C C . LEU A 1 237 ? -0.472 7.421 0.022 1.00 76.06 237 LEU A C 1
ATOM 1868 O O . LEU A 1 237 ? -0.972 7.934 1.021 1.00 76.06 237 LEU A O 1
ATOM 1872 N N . LEU A 1 238 ? -0.966 6.308 -0.517 1.00 77.00 238 LEU A N 1
ATOM 1873 C CA . LEU A 1 238 ? -2.116 5.602 0.033 1.00 77.00 238 LEU A CA 1
ATOM 1874 C C . LEU A 1 238 ? -1.810 5.064 1.430 1.00 77.00 238 LEU A C 1
ATOM 1876 O O . LEU A 1 238 ? -2.629 5.249 2.326 1.00 77.00 238 LEU A O 1
ATOM 1880 N N . LEU A 1 239 ? -0.636 4.463 1.641 1.00 77.19 239 LEU A N 1
ATOM 1881 C CA . LEU A 1 239 ? -0.198 4.052 2.975 1.00 77.19 239 LEU A CA 1
ATOM 1882 C C . LEU A 1 239 ? -0.185 5.240 3.941 1.00 77.19 239 LEU A C 1
ATOM 1884 O O . LEU A 1 239 ? -0.810 5.144 4.994 1.00 77.19 239 LEU A O 1
ATOM 1888 N N . CYS A 1 240 ? 0.375 6.381 3.528 1.00 78.00 240 CYS A N 1
ATOM 1889 C CA . CYS A 1 240 ? 0.422 7.611 4.327 1.00 78.00 240 CYS A CA 1
ATOM 1890 C C . CYS A 1 240 ? -0.974 8.067 4.769 1.00 78.00 240 CYS A C 1
ATOM 1892 O O . CYS A 1 240 ? -1.213 8.400 5.936 1.00 78.00 240 CYS A O 1
ATOM 1894 N N . VAL A 1 241 ? -1.927 8.073 3.835 1.00 75.31 241 VAL A N 1
ATOM 1895 C CA . VAL A 1 241 ? -3.303 8.486 4.119 1.00 75.31 241 VAL A CA 1
ATOM 1896 C C . VAL A 1 241 ? -4.019 7.435 4.973 1.00 75.31 241 VAL A C 1
ATOM 1898 O O . VAL A 1 241 ? -4.695 7.804 5.933 1.00 75.31 241 VAL A O 1
ATOM 1901 N N . MET A 1 242 ? -3.852 6.141 4.684 1.00 78.56 242 MET A N 1
ATOM 1902 C CA . MET A 1 242 ? -4.475 5.046 5.437 1.00 78.56 242 MET A CA 1
ATOM 1903 C C . MET A 1 242 ? -3.983 4.981 6.878 1.00 78.56 242 MET A C 1
ATOM 1905 O O . MET A 1 242 ? -4.803 4.854 7.785 1.00 78.56 242 MET A O 1
ATOM 1909 N N . THR A 1 243 ? -2.676 5.086 7.110 1.00 77.62 243 THR A N 1
ATOM 1910 C CA . THR A 1 243 ? -2.099 5.083 8.459 1.00 77.62 243 THR A CA 1
ATOM 1911 C C . THR A 1 243 ? -2.569 6.321 9.219 1.00 77.62 243 THR A C 1
ATOM 1913 O O . THR A 1 243 ? -3.156 6.203 10.294 1.00 77.62 243 THR A O 1
ATOM 1916 N N . SER A 1 244 ? -2.456 7.513 8.625 1.00 77.12 244 SER A N 1
ATOM 1917 C CA . SER A 1 244 ? -2.882 8.770 9.254 1.00 77.12 244 SER A CA 1
ATOM 1918 C C . SER A 1 244 ? -4.376 8.799 9.600 1.00 77.12 244 SER A C 1
ATOM 1920 O O . SER A 1 244 ? -4.741 9.124 10.736 1.00 77.12 244 SER A O 1
ATOM 1922 N N . LEU A 1 245 ? -5.257 8.453 8.653 1.00 77.06 245 LEU A N 1
ATOM 1923 C CA . LEU A 1 245 ? -6.706 8.451 8.869 1.00 77.06 245 LEU A CA 1
ATOM 1924 C C . LEU A 1 245 ? -7.147 7.289 9.758 1.00 77.06 245 LEU A C 1
ATOM 1926 O O . LEU A 1 245 ? -7.944 7.504 10.670 1.00 77.06 245 LEU A O 1
ATOM 1930 N N . GLY A 1 246 ? -6.601 6.090 9.551 1.00 80.62 246 GLY A N 1
ATOM 1931 C CA . GLY A 1 246 ? -6.904 4.905 10.351 1.00 80.62 246 GLY A CA 1
ATOM 1932 C C . GLY A 1 246 ? -6.556 5.108 11.824 1.00 80.62 246 GLY A C 1
ATOM 1933 O O . GLY A 1 246 ? -7.400 4.889 12.695 1.00 80.62 246 GLY A O 1
ATOM 1934 N N . TYR A 1 247 ? -5.361 5.632 12.118 1.00 79.88 247 TYR A N 1
ATOM 1935 C CA . TYR A 1 247 ? -4.964 5.936 13.492 1.00 79.88 247 TYR A CA 1
ATOM 1936 C C . TYR A 1 247 ? -5.838 7.011 14.134 1.00 79.88 247 TYR A C 1
ATOM 1938 O O . TYR A 1 247 ? -6.208 6.866 15.299 1.00 79.88 247 TYR A O 1
ATOM 1946 N N . ARG A 1 248 ? -6.191 8.079 13.401 1.00 78.75 248 ARG A N 1
ATOM 1947 C CA . ARG A 1 248 ? -7.110 9.116 13.906 1.00 78.75 248 ARG A CA 1
ATOM 1948 C C . ARG A 1 248 ? -8.490 8.539 14.192 1.00 78.75 248 ARG A C 1
ATOM 1950 O O . ARG A 1 248 ? -9.030 8.792 15.261 1.00 78.75 248 ARG A O 1
ATOM 1957 N N . ALA A 1 249 ? -9.019 7.717 13.292 1.00 78.06 249 ALA A N 1
ATOM 1958 C CA . ALA A 1 249 ? -10.345 7.142 13.435 1.00 78.06 249 ALA A CA 1
ATOM 1959 C C . ALA A 1 249 ? -10.439 6.188 14.627 1.00 78.06 249 ALA A C 1
ATOM 1961 O O . ALA A 1 249 ? -11.353 6.334 15.432 1.00 78.06 249 ALA A O 1
ATOM 1962 N N . VAL A 1 250 ? -9.484 5.262 14.790 1.00 81.31 250 VAL A N 1
ATOM 1963 C CA . VAL A 1 250 ? -9.443 4.344 15.947 1.00 81.31 250 VAL A CA 1
ATOM 1964 C C . VAL A 1 250 ? -9.390 5.127 17.257 1.00 81.31 250 VAL A C 1
ATOM 1966 O O . VAL A 1 250 ? -10.131 4.845 18.192 1.00 81.31 250 VAL A O 1
ATOM 1969 N N . ARG A 1 251 ? -8.526 6.137 17.306 1.00 79.62 251 ARG A N 1
ATOM 1970 C CA . ARG A 1 251 ? -8.302 7.000 18.463 1.00 79.62 251 ARG A CA 1
ATOM 1971 C C . ARG A 1 251 ? -9.538 7.817 18.848 1.00 79.62 251 ARG A C 1
ATOM 1973 O O . ARG A 1 251 ? -9.910 7.816 20.013 1.00 79.62 251 ARG A O 1
ATOM 1980 N N . ASP A 1 252 ? -10.150 8.509 17.891 1.00 77.81 252 ASP A N 1
ATOM 1981 C CA . ASP A 1 252 ? -11.283 9.410 18.155 1.00 77.81 252 ASP A CA 1
ATOM 1982 C C . ASP A 1 252 ? -12.555 8.631 18.469 1.00 77.81 252 ASP A C 1
ATOM 1984 O O . ASP A 1 252 ? -13.408 9.071 19.231 1.00 77.81 252 ASP A O 1
ATOM 1988 N N . THR A 1 253 ? -12.675 7.448 17.879 1.00 77.25 253 THR A N 1
ATOM 1989 C CA . THR A 1 253 ? -13.838 6.592 18.064 1.00 77.25 253 THR A CA 1
ATOM 1990 C C . THR A 1 253 ? -13.798 5.840 19.392 1.00 77.25 253 THR A C 1
ATOM 1992 O O . THR A 1 253 ? -14.848 5.582 19.974 1.00 77.25 253 THR A O 1
ATOM 1995 N N . LEU A 1 254 ? -12.602 5.482 19.866 1.00 83.00 254 LEU A N 1
ATOM 1996 C CA . LEU A 1 254 ? -12.396 4.669 21.066 1.00 83.00 254 LEU A CA 1
ATOM 1997 C C . LEU A 1 254 ? -11.701 5.444 22.186 1.00 83.00 254 LEU A C 1
ATOM 1999 O O . LEU A 1 254 ? -11.005 4.845 23.001 1.00 83.00 254 LEU A O 1
ATOM 2003 N N . SER A 1 255 ? -11.903 6.764 22.253 1.00 81.00 255 SER A N 1
ATOM 2004 C CA . SER A 1 255 ? -11.324 7.607 23.309 1.00 81.00 255 SER A CA 1
ATOM 2005 C C . SER A 1 255 ? -11.693 7.127 24.716 1.00 81.00 255 SER A C 1
ATOM 2007 O O . SER A 1 255 ? -10.885 7.245 25.635 1.00 81.00 255 SER A O 1
ATOM 2009 N N . ASP A 1 256 ? -12.886 6.545 24.857 1.00 82.75 256 ASP A N 1
ATOM 2010 C CA . ASP A 1 256 ? -13.427 6.042 26.122 1.00 82.75 256 ASP A CA 1
ATOM 2011 C C . ASP A 1 256 ? -13.242 4.520 26.300 1.00 82.75 256 ASP A C 1
ATOM 2013 O O . ASP A 1 256 ? -13.556 3.980 27.361 1.00 82.75 256 ASP A O 1
ATOM 2017 N N . ASP A 1 257 ? -12.711 3.816 25.290 1.00 79.56 257 ASP A N 1
ATOM 2018 C CA . ASP A 1 257 ? -12.442 2.372 25.321 1.00 79.56 257 ASP A CA 1
ATOM 2019 C C . ASP A 1 257 ? -10.957 2.076 25.032 1.00 79.56 257 ASP A C 1
ATOM 2021 O O . ASP A 1 257 ? -10.580 1.702 23.912 1.00 79.56 257 ASP A O 1
ATOM 2025 N N . PRO A 1 258 ? -10.085 2.179 26.054 1.00 75.00 258 PRO A N 1
ATOM 2026 C CA . PRO A 1 258 ? -8.656 1.931 25.883 1.00 75.00 258 PRO A CA 1
ATOM 2027 C C . PRO A 1 258 ? -8.352 0.482 25.475 1.00 75.00 258 PRO A C 1
ATOM 2029 O O . PRO A 1 258 ? -7.327 0.229 24.842 1.00 75.00 258 PRO A O 1
ATOM 2032 N N . THR A 1 259 ? -9.235 -0.472 25.796 1.00 73.38 259 THR A N 1
ATOM 2033 C CA . THR A 1 259 ? -9.042 -1.886 25.445 1.00 73.38 259 THR A CA 1
ATOM 2034 C C . THR A 1 259 ? -9.302 -2.109 23.959 1.00 73.38 259 THR A C 1
ATOM 2036 O O . THR A 1 259 ? -8.510 -2.770 23.282 1.00 73.38 259 THR A O 1
ATOM 2039 N N . GLY A 1 260 ? -10.391 -1.547 23.431 1.00 76.19 260 GLY A N 1
ATOM 2040 C CA . GLY A 1 260 ? -10.680 -1.549 21.999 1.00 76.19 260 GLY A CA 1
ATOM 2041 C C . GLY A 1 260 ? -9.600 -0.815 21.206 1.00 76.19 260 GLY A C 1
ATOM 2042 O O . GLY A 1 260 ? -9.113 -1.335 20.198 1.00 76.19 260 GLY A O 1
ATOM 2043 N N . GLN A 1 261 ? -9.159 0.347 21.702 1.00 79.38 261 GLN A N 1
ATOM 2044 C CA . GLN A 1 261 ? -8.084 1.121 21.084 1.00 79.38 261 GLN A CA 1
ATOM 2045 C C . GLN A 1 261 ? -6.783 0.312 21.006 1.00 79.38 261 GLN A C 1
ATOM 2047 O O . GLN A 1 261 ? -6.154 0.272 19.949 1.00 79.38 261 GLN A O 1
ATOM 2052 N N . GLU A 1 262 ? -6.390 -0.368 22.088 1.00 74.31 262 GLU A N 1
ATOM 2053 C CA . GLU A 1 262 ? -5.195 -1.216 22.111 1.00 74.31 262 GLU A CA 1
ATOM 2054 C C . GLU A 1 262 ? -5.289 -2.377 21.115 1.00 74.31 262 GLU A C 1
ATOM 2056 O O . GLU A 1 262 ? -4.330 -2.625 20.384 1.00 74.31 262 GLU A O 1
ATOM 2061 N N . LYS A 1 263 ? -6.436 -3.067 21.050 1.00 76.94 263 LYS A N 1
ATOM 2062 C CA . LYS A 1 263 ? -6.644 -4.181 20.114 1.00 76.94 263 LYS A CA 1
ATOM 2063 C C . LYS A 1 263 ? -6.525 -3.728 18.661 1.00 76.94 263 LYS A C 1
ATOM 2065 O O . LYS A 1 263 ? -5.789 -4.343 17.892 1.00 76.94 263 LYS A O 1
ATOM 2070 N N . LEU A 1 264 ? -7.219 -2.652 18.286 1.00 80.56 264 LEU A N 1
ATOM 2071 C CA . LEU A 1 264 ? -7.205 -2.159 16.907 1.00 80.56 264 LEU A CA 1
ATOM 2072 C C . LEU A 1 264 ? -5.846 -1.586 16.521 1.00 80.56 264 LEU A C 1
ATOM 2074 O O . LEU A 1 264 ? -5.326 -1.920 15.458 1.00 80.56 264 LEU A O 1
ATOM 2078 N N . MET A 1 265 ? -5.235 -0.793 17.403 1.00 78.75 265 MET A N 1
ATOM 2079 C CA . MET A 1 265 ? -3.880 -0.285 17.196 1.00 78.75 265 MET A CA 1
ATOM 2080 C C . MET A 1 265 ? -2.878 -1.433 17.049 1.00 78.75 265 MET A C 1
ATOM 2082 O O . MET A 1 265 ? -2.049 -1.416 16.145 1.00 78.75 265 MET A O 1
ATOM 2086 N N . GLY A 1 266 ? -2.997 -2.469 17.883 1.00 74.06 266 GLY A N 1
ATOM 2087 C CA . GLY A 1 266 ? -2.168 -3.664 17.802 1.00 74.06 266 GLY A CA 1
ATOM 2088 C C . GLY A 1 266 ? -2.279 -4.367 16.451 1.00 74.06 266 GLY A C 1
ATOM 2089 O O . GLY A 1 266 ? -1.259 -4.777 15.909 1.00 74.06 266 GLY A O 1
ATOM 2090 N N . VAL A 1 267 ? -3.477 -4.454 15.865 1.00 79.06 267 VAL A N 1
ATOM 2091 C CA . VAL A 1 267 ? -3.672 -5.063 14.537 1.00 79.06 267 VAL A CA 1
ATOM 2092 C C . VAL A 1 267 ? -3.088 -4.203 13.415 1.00 79.06 267 VAL A C 1
ATOM 2094 O O . VAL A 1 267 ? -2.460 -4.754 12.509 1.00 79.06 267 VAL A O 1
ATOM 2097 N N . PHE A 1 268 ? -3.220 -2.875 13.479 1.00 76.62 268 PHE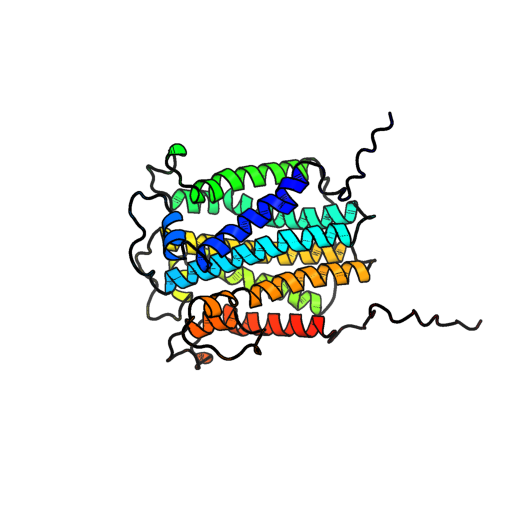 A N 1
ATOM 2098 C CA . PHE A 1 268 ? -2.551 -1.971 12.533 1.00 76.62 268 PHE A CA 1
ATOM 2099 C C . PHE A 1 268 ? -1.027 -2.131 12.594 1.00 76.62 268 PHE A C 1
ATOM 2101 O O . PHE A 1 268 ? -0.390 -2.411 11.578 1.00 76.62 268 PHE A O 1
ATOM 2108 N N . LEU A 1 269 ? -0.449 -2.044 13.795 1.00 74.94 269 LEU A N 1
ATOM 2109 C CA . LEU A 1 269 ? 0.994 -2.177 14.004 1.00 74.94 269 LEU A CA 1
ATOM 2110 C C . LEU A 1 269 ? 1.501 -3.573 13.633 1.00 74.94 269 LEU A C 1
ATOM 2112 O O . LEU A 1 269 ? 2.601 -3.698 13.104 1.00 74.94 269 LEU A O 1
ATOM 2116 N N . PHE A 1 270 ? 0.706 -4.616 13.877 1.00 77.81 270 PHE A N 1
ATOM 2117 C CA . PHE A 1 270 ? 1.032 -5.982 13.479 1.00 77.81 270 PHE A CA 1
ATOM 2118 C C . PHE A 1 270 ? 1.015 -6.147 11.959 1.00 77.81 270 PHE A C 1
ATOM 2120 O O . PHE A 1 270 ? 1.920 -6.767 11.417 1.00 77.81 270 PHE A O 1
ATOM 2127 N N . SER A 1 271 ? 0.040 -5.557 11.263 1.00 74.81 271 SER A N 1
ATOM 2128 C CA . SER A 1 271 ? -0.024 -5.587 9.794 1.00 74.81 271 SER A CA 1
ATOM 2129 C C . SER A 1 271 ? 1.187 -4.883 9.174 1.00 74.81 271 SER A C 1
ATOM 2131 O O . SER A 1 271 ? 1.818 -5.428 8.270 1.00 74.81 271 SER A O 1
ATOM 2133 N N . LEU A 1 272 ? 1.569 -3.723 9.721 1.00 72.38 272 LEU A N 1
ATOM 2134 C CA . LEU A 1 272 ? 2.777 -2.993 9.325 1.00 72.38 272 LEU A CA 1
ATOM 2135 C C . LEU A 1 272 ? 4.051 -3.792 9.627 1.00 72.38 272 LEU A C 1
ATOM 2137 O O . LEU A 1 272 ? 4.915 -3.920 8.766 1.00 72.38 272 LEU A O 1
ATOM 2141 N N . ALA A 1 273 ? 4.140 -4.403 10.811 1.00 71.44 273 ALA A N 1
ATOM 2142 C CA . ALA A 1 273 ? 5.268 -5.255 11.176 1.00 71.44 273 ALA A CA 1
ATOM 2143 C C . ALA A 1 273 ? 5.365 -6.504 10.287 1.00 71.44 273 ALA A C 1
ATOM 2145 O O . ALA A 1 273 ? 6.468 -6.897 9.913 1.00 71.44 273 ALA A O 1
ATOM 2146 N N . ILE A 1 274 ? 4.236 -7.119 9.913 1.00 68.69 274 ILE A N 1
ATOM 2147 C CA . ILE A 1 274 ? 4.224 -8.215 8.944 1.00 68.69 274 ILE A CA 1
ATOM 2148 C C . ILE A 1 274 ? 4.751 -7.712 7.611 1.00 68.69 274 ILE A C 1
ATOM 2150 O O . ILE A 1 274 ? 5.594 -8.393 7.050 1.00 68.69 274 ILE A O 1
ATOM 2154 N N . ALA A 1 275 ? 4.325 -6.561 7.094 1.00 64.50 275 ALA A N 1
ATOM 2155 C CA . ALA A 1 275 ? 4.851 -6.068 5.822 1.00 64.50 275 ALA A CA 1
ATOM 2156 C C . ALA A 1 275 ? 6.353 -5.764 5.870 1.00 64.50 275 ALA A C 1
ATOM 2158 O O . ALA A 1 275 ? 7.067 -6.165 4.951 1.00 64.50 275 ALA A O 1
ATOM 2159 N N . ASP A 1 276 ? 6.859 -5.185 6.968 1.00 60.84 276 ASP A N 1
ATOM 2160 C CA . ASP A 1 276 ? 8.307 -5.034 7.192 1.00 60.84 276 ASP A CA 1
ATOM 2161 C C . ASP A 1 276 ? 9.044 -6.390 7.119 1.00 60.84 276 ASP A C 1
ATOM 2163 O O . ASP A 1 276 ? 10.231 -6.459 6.790 1.00 60.84 276 ASP A O 1
ATOM 2167 N N . VAL A 1 277 ? 8.347 -7.477 7.465 1.00 57.91 277 VAL A N 1
ATOM 2168 C CA . VAL A 1 277 ? 8.851 -8.854 7.545 1.00 57.91 277 VAL A CA 1
ATOM 2169 C C . VAL A 1 277 ? 8.308 -9.743 6.416 1.00 57.91 277 VAL A C 1
ATOM 2171 O O . VAL A 1 277 ? 8.657 -10.914 6.366 1.00 57.91 277 VAL A O 1
ATOM 2174 N N . SER A 1 278 ? 7.540 -9.264 5.440 1.00 51.94 278 SER A N 1
ATOM 2175 C CA . SER A 1 278 ? 6.982 -10.123 4.373 1.00 51.94 278 SER A CA 1
ATOM 2176 C C . SER A 1 278 ? 7.834 -10.148 3.117 1.00 51.94 278 SER A C 1
ATOM 2178 O O . SER A 1 278 ? 7.810 -11.131 2.380 1.00 51.94 278 SER A O 1
ATOM 2180 N N . SER A 1 279 ? 8.688 -9.144 2.952 1.00 48.47 279 SER A N 1
ATOM 2181 C CA . SER A 1 279 ? 9.777 -9.036 1.973 1.00 48.47 279 SER A CA 1
ATOM 2182 C C . SER A 1 279 ? 10.839 -10.162 2.056 1.00 48.47 279 SER A C 1
ATOM 2184 O O . SER A 1 279 ? 11.962 -10.018 1.595 1.00 48.47 279 SER A O 1
ATOM 2186 N N . SER A 1 280 ? 10.530 -11.287 2.693 1.00 42.69 280 SER A N 1
ATOM 2187 C CA . SER A 1 280 ? 11.479 -12.062 3.501 1.00 42.69 280 SER A CA 1
ATOM 2188 C C . SER A 1 280 ? 11.388 -13.548 3.295 1.00 42.69 280 SER A C 1
ATOM 2190 O O . SER A 1 280 ? 12.386 -14.261 3.302 1.00 42.69 280 SER A O 1
ATOM 2192 N N . PHE A 1 281 ? 10.155 -14.023 3.162 1.00 37.38 281 PHE A N 1
ATOM 2193 C CA . PHE A 1 281 ? 9.849 -15.432 3.307 1.00 37.38 281 PHE A CA 1
ATOM 2194 C C . PHE A 1 281 ? 10.238 -16.223 2.050 1.00 37.38 281 PHE A C 1
ATOM 2196 O O . PHE A 1 281 ? 10.499 -17.419 2.125 1.00 37.38 281 PHE A O 1
ATOM 2203 N N . PHE A 1 282 ? 10.352 -15.554 0.897 1.00 40.81 282 PHE A N 1
ATOM 2204 C CA . PHE A 1 282 ? 10.464 -16.231 -0.394 1.00 40.81 282 PHE A CA 1
ATOM 2205 C C . PHE A 1 282 ? 11.881 -16.350 -0.974 1.00 40.81 282 PHE A C 1
ATOM 2207 O O . PHE A 1 282 ? 12.117 -17.241 -1.789 1.00 40.81 282 PHE A O 1
ATOM 2214 N N . LEU A 1 283 ? 12.866 -15.574 -0.501 1.00 38.78 283 LEU A N 1
ATOM 2215 C CA . LEU A 1 283 ? 14.269 -15.787 -0.906 1.00 38.78 283 LEU A CA 1
ATOM 2216 C C . LEU A 1 283 ? 14.874 -17.068 -0.315 1.00 38.78 283 LEU A C 1
ATOM 2218 O O . LEU A 1 283 ? 15.759 -17.659 -0.927 1.00 38.78 283 LEU A O 1
ATOM 2222 N N . CYS A 1 284 ? 14.352 -17.555 0.816 1.00 34.34 284 CYS A N 1
ATOM 2223 C CA . CYS A 1 284 ? 14.749 -18.857 1.357 1.00 34.34 284 CYS A CA 1
ATOM 2224 C C . CYS A 1 284 ? 14.247 -20.027 0.479 1.00 34.34 284 CYS A C 1
ATOM 2226 O O . CYS A 1 284 ? 14.850 -21.094 0.479 1.00 34.34 284 CYS A O 1
ATOM 2228 N N . CYS A 1 285 ? 13.186 -19.822 -0.318 1.00 36.81 285 CYS A N 1
ATOM 2229 C CA . CYS A 1 285 ? 12.627 -20.853 -1.203 1.00 36.81 285 CYS A CA 1
ATOM 2230 C C . CYS A 1 285 ? 13.215 -20.850 -2.626 1.00 36.81 285 CYS A C 1
ATOM 2232 O O . CYS A 1 285 ? 13.182 -21.888 -3.275 1.00 36.81 285 CYS A O 1
ATOM 2234 N N . ASN A 1 286 ? 13.781 -19.736 -3.109 1.00 37.09 286 ASN A N 1
ATOM 2235 C CA . ASN A 1 286 ? 14.431 -19.676 -4.434 1.00 37.09 286 ASN A CA 1
ATOM 2236 C C . ASN A 1 286 ? 15.953 -19.908 -4.402 1.00 37.09 286 ASN A C 1
ATOM 2238 O O . ASN A 1 286 ? 16.583 -19.991 -5.451 1.00 37.09 286 ASN A O 1
ATOM 2242 N N . SER A 1 287 ? 16.539 -20.058 -3.212 1.00 37.81 287 SER A N 1
ATOM 2243 C CA . SER A 1 287 ? 17.916 -20.526 -3.018 1.00 37.81 287 SER A CA 1
ATOM 2244 C C . SER A 1 287 ? 17.904 -21.892 -2.321 1.00 37.81 287 SER A C 1
ATOM 2246 O O . SER A 1 287 ? 18.475 -22.080 -1.246 1.00 37.81 287 SER A O 1
ATOM 2248 N N . ILE A 1 288 ? 17.197 -22.865 -2.910 1.00 39.72 288 ILE A N 1
ATOM 2249 C CA . ILE A 1 288 ? 17.306 -24.281 -2.525 1.00 39.72 288 ILE A CA 1
ATOM 2250 C C . ILE A 1 288 ? 18.606 -24.812 -3.131 1.00 39.72 288 ILE A C 1
ATOM 2252 O O . ILE A 1 288 ? 18.604 -25.506 -4.132 1.00 39.72 288 ILE A O 1
ATOM 2256 N N . ASP A 1 289 ? 19.724 -24.391 -2.544 1.00 38.78 289 ASP A N 1
ATOM 2257 C CA . ASP A 1 289 ? 21.019 -25.075 -2.611 1.00 38.78 289 ASP A CA 1
ATOM 2258 C C . ASP A 1 289 ? 21.920 -24.607 -1.452 1.00 38.78 289 ASP A C 1
ATOM 2260 O O . ASP A 1 289 ? 23.076 -24.213 -1.613 1.00 38.78 289 ASP A O 1
ATOM 2264 N N . ARG A 1 290 ? 21.361 -24.621 -0.234 1.00 36.75 290 ARG A N 1
ATOM 2265 C CA . ARG A 1 290 ? 22.041 -25.091 0.988 1.00 36.75 290 ARG A CA 1
ATOM 2266 C C . ARG A 1 290 ? 21.107 -25.032 2.196 1.00 36.75 290 ARG A C 1
ATOM 2268 O O . ARG A 1 290 ? 20.823 -23.981 2.759 1.00 36.75 290 ARG A O 1
ATOM 2275 N N . PHE A 1 291 ? 20.688 -26.219 2.623 1.00 34.72 291 PHE A N 1
ATOM 2276 C CA . PHE A 1 291 ? 20.141 -26.494 3.946 1.00 34.72 291 PHE A CA 1
ATOM 2277 C C . PHE A 1 291 ? 21.159 -26.080 5.020 1.00 34.72 291 PHE A C 1
ATOM 2279 O O . PHE A 1 291 ? 22.280 -26.585 5.000 1.00 34.72 291 PHE A O 1
ATOM 2286 N N . THR A 1 292 ? 20.781 -25.178 5.933 1.00 32.62 292 THR A N 1
ATOM 2287 C CA . THR A 1 292 ? 20.898 -25.271 7.411 1.00 32.62 292 THR A CA 1
ATOM 2288 C C . THR A 1 292 ? 20.785 -23.860 8.013 1.00 32.62 292 THR A C 1
ATOM 2290 O O . THR A 1 292 ? 21.776 -23.142 8.047 1.00 32.62 292 THR A O 1
ATOM 2293 N N . GLN A 1 293 ? 19.597 -23.467 8.494 1.00 30.33 293 GLN A N 1
ATOM 2294 C CA . GLN A 1 293 ? 19.367 -22.753 9.772 1.00 30.33 293 GLN A CA 1
ATOM 2295 C C . GLN A 1 293 ? 17.924 -22.219 9.854 1.00 30.33 293 GLN A C 1
ATOM 2297 O O . GLN A 1 293 ? 17.538 -21.293 9.148 1.00 30.33 293 GLN A O 1
ATOM 2302 N N . VAL A 1 294 ? 17.142 -22.788 10.776 1.00 31.28 294 VAL A N 1
ATOM 2303 C CA . VAL A 1 294 ? 15.734 -22.449 11.074 1.00 31.28 294 VAL A CA 1
ATOM 2304 C C . VAL A 1 294 ? 15.643 -21.625 12.374 1.00 31.28 294 VAL A C 1
ATOM 2306 O O . VAL A 1 294 ? 14.803 -21.870 13.228 1.00 31.28 294 VAL A O 1
ATOM 2309 N N . THR A 1 295 ? 16.506 -20.623 12.573 1.00 27.31 295 THR A N 1
ATOM 2310 C CA . THR A 1 295 ? 16.509 -19.859 13.848 1.00 27.31 295 THR A CA 1
ATOM 2311 C C . THR A 1 295 ? 16.707 -18.344 13.743 1.00 27.31 295 THR A C 1
ATOM 2313 O O . THR A 1 295 ? 16.991 -17.693 14.745 1.00 27.31 295 THR A O 1
ATOM 2316 N N . HIS A 1 296 ? 16.454 -17.728 12.584 1.00 30.02 296 HIS A N 1
ATOM 2317 C CA . HIS A 1 296 ? 16.462 -16.262 12.450 1.00 30.02 296 HIS A CA 1
ATOM 2318 C C . HIS A 1 296 ? 15.210 -15.741 11.727 1.00 30.02 296 HIS A C 1
ATOM 2320 O O . HIS A 1 296 ? 15.206 -15.534 10.520 1.00 30.02 296 HIS A O 1
ATOM 2326 N N . PHE A 1 297 ? 14.133 -15.523 12.489 1.00 33.78 297 PHE A N 1
ATOM 2327 C CA . PHE A 1 297 ? 12.768 -15.333 11.974 1.00 33.78 297 PHE A CA 1
ATOM 2328 C C . PHE A 1 297 ? 12.264 -13.865 11.917 1.00 33.78 297 PHE A C 1
ATOM 2330 O O . PHE A 1 297 ? 11.063 -13.646 11.962 1.00 33.78 297 PHE A O 1
ATOM 2337 N N . TYR A 1 298 ? 13.128 -12.835 11.833 1.00 29.94 298 TYR A N 1
ATOM 2338 C CA . TYR A 1 298 ? 12.675 -11.433 12.040 1.00 29.94 298 TYR A CA 1
ATOM 2339 C C . TYR A 1 298 ? 13.324 -10.305 11.195 1.00 29.94 298 TYR A C 1
ATOM 2341 O O . TYR A 1 298 ? 13.231 -9.149 11.589 1.00 29.94 298 TYR A O 1
ATOM 2349 N N . ARG A 1 299 ? 14.016 -10.542 10.069 1.00 39.41 299 ARG A N 1
ATOM 2350 C CA . ARG A 1 299 ? 14.909 -9.494 9.499 1.00 39.41 299 ARG A CA 1
ATOM 2351 C C . ARG A 1 299 ? 14.888 -9.303 7.983 1.00 39.41 299 ARG A C 1
ATOM 2353 O O . ARG A 1 299 ? 15.856 -9.750 7.376 1.00 39.41 299 ARG A O 1
ATOM 2360 N N . PHE A 1 300 ? 13.906 -8.661 7.331 1.00 50.00 300 PHE A N 1
ATOM 2361 C CA . PHE A 1 300 ? 13.936 -8.851 5.869 1.00 50.00 300 PHE A CA 1
ATOM 2362 C C . PHE A 1 300 ? 13.358 -7.832 4.848 1.00 50.00 300 PHE A C 1
ATOM 2364 O O . PHE A 1 300 ? 13.819 -7.893 3.711 1.00 50.00 300 PHE A O 1
ATOM 2371 N N . SER A 1 301 ? 12.572 -6.792 5.173 1.00 46.91 301 SER A N 1
ATOM 2372 C CA . SER A 1 301 ? 12.452 -5.623 4.252 1.00 46.91 301 SER A CA 1
ATOM 2373 C C . SER A 1 301 ? 13.758 -4.820 4.198 1.00 46.91 301 SER A C 1
ATOM 2375 O O . SER A 1 301 ? 14.283 -4.503 3.130 1.00 46.91 301 SER A O 1
ATOM 2377 N N . LEU A 1 302 ? 14.379 -4.651 5.370 1.00 59.88 302 LEU A N 1
ATOM 2378 C CA . LEU A 1 302 ? 15.752 -4.165 5.501 1.00 59.88 302 LEU A CA 1
ATOM 2379 C C . LEU A 1 302 ? 16.735 -5.024 4.704 1.00 59.88 302 LEU A C 1
ATOM 2381 O O . LEU A 1 302 ? 17.670 -4.502 4.113 1.00 59.88 302 LEU A O 1
ATOM 2385 N N . TYR A 1 303 ? 16.521 -6.340 4.666 1.00 64.38 303 TYR A N 1
ATOM 2386 C CA . TYR A 1 303 ? 17.424 -7.255 3.977 1.00 64.38 303 TYR A CA 1
ATOM 2387 C C . TYR A 1 303 ? 17.341 -7.128 2.462 1.00 64.38 303 TYR A C 1
ATOM 2389 O O . TYR A 1 303 ? 18.395 -7.116 1.846 1.00 64.38 303 TYR A O 1
ATOM 2397 N N . LEU A 1 304 ? 16.156 -7.009 1.846 1.00 59.22 304 LEU A N 1
ATOM 2398 C CA . LEU A 1 304 ? 16.072 -6.868 0.383 1.00 59.22 304 LEU A CA 1
ATOM 2399 C C . LEU A 1 304 ? 16.796 -5.623 -0.102 1.00 59.22 304 LEU A C 1
ATOM 2401 O O . LEU A 1 304 ? 17.633 -5.714 -1.000 1.00 59.22 304 LEU A O 1
ATOM 2405 N N . THR A 1 305 ? 16.510 -4.482 0.524 1.00 64.50 305 THR A N 1
ATOM 2406 C CA . THR A 1 305 ? 17.190 -3.228 0.205 1.00 64.50 305 THR A CA 1
ATOM 2407 C C . THR A 1 305 ? 18.691 -3.385 0.450 1.00 64.50 305 THR A C 1
ATOM 2409 O O . THR A 1 305 ? 19.483 -3.126 -0.444 1.00 64.50 305 THR A O 1
ATOM 2412 N N . PHE A 1 306 ? 19.098 -3.939 1.596 1.00 76.25 306 PHE A N 1
ATOM 2413 C CA . PHE A 1 306 ? 20.509 -4.131 1.944 1.00 76.25 306 PHE A CA 1
ATOM 2414 C C . PHE A 1 306 ? 21.260 -5.151 1.066 1.00 76.25 306 PHE A C 1
ATOM 2416 O O . PHE A 1 306 ? 22.456 -5.008 0.830 1.00 76.25 306 PHE A O 1
ATOM 2423 N N . VAL A 1 307 ? 20.608 -6.211 0.589 1.00 73.56 307 VAL A N 1
ATOM 2424 C CA . VAL A 1 307 ? 21.209 -7.223 -0.298 1.00 73.56 307 VAL A CA 1
ATOM 2425 C C . VAL A 1 307 ? 21.302 -6.731 -1.726 1.00 73.56 307 VAL A C 1
ATOM 2427 O O . VAL A 1 307 ? 22.260 -7.081 -2.407 1.00 73.56 307 VAL A O 1
ATOM 2430 N N . SER A 1 308 ? 20.351 -5.904 -2.146 1.00 67.62 308 SER A N 1
ATOM 2431 C CA . SER A 1 308 ? 20.352 -5.316 -3.482 1.00 67.62 308 SER A CA 1
ATOM 2432 C C . SER A 1 308 ? 21.290 -4.116 -3.601 1.00 67.62 308 SER A C 1
ATOM 2434 O O . SER A 1 308 ? 21.550 -3.666 -4.714 1.00 67.62 308 SER A O 1
ATOM 2436 N N . LEU A 1 309 ? 21.808 -3.597 -2.480 1.00 74.44 309 LEU A N 1
ATOM 2437 C CA . LEU A 1 309 ? 22.869 -2.599 -2.506 1.00 74.44 309 LEU A CA 1
ATOM 2438 C C . LEU A 1 309 ? 24.165 -3.207 -3.080 1.00 74.44 309 LEU A C 1
ATOM 2440 O O . LEU A 1 309 ? 24.579 -4.288 -2.640 1.00 74.44 309 LEU A O 1
ATOM 2444 N N . PRO A 1 310 ? 24.836 -2.501 -4.008 1.00 78.62 310 PRO A N 1
ATOM 2445 C CA . PRO A 1 310 ? 26.212 -2.779 -4.401 1.00 78.62 310 PRO A CA 1
ATOM 2446 C C . PRO A 1 310 ? 27.132 -2.982 -3.185 1.00 78.62 310 PRO A C 1
ATOM 2448 O O . PRO A 1 310 ? 26.983 -2.328 -2.151 1.00 78.62 310 PRO A O 1
ATOM 2451 N N . GLN A 1 311 ? 28.060 -3.939 -3.277 1.00 82.44 311 GLN A N 1
ATOM 2452 C CA . GLN A 1 311 ? 28.887 -4.368 -2.135 1.00 82.44 311 GLN A CA 1
ATOM 2453 C C . GLN A 1 311 ? 29.780 -3.254 -1.576 1.00 82.44 311 GLN A C 1
ATOM 2455 O O . GLN A 1 311 ? 30.066 -3.245 -0.382 1.00 82.44 311 GLN A O 1
ATOM 2460 N N . ASP A 1 312 ? 30.193 -2.327 -2.431 1.00 86.25 312 ASP A N 1
ATOM 2461 C CA . ASP A 1 312 ? 31.025 -1.165 -2.135 1.00 86.25 312 ASP A CA 1
ATOM 2462 C C . ASP A 1 312 ? 30.327 -0.152 -1.216 1.00 86.25 312 ASP A C 1
ATOM 2464 O O . ASP A 1 312 ? 30.937 0.323 -0.264 1.00 86.25 312 ASP A O 1
ATOM 2468 N N . ILE A 1 313 ? 29.031 0.090 -1.409 1.00 85.00 313 ILE A N 1
ATOM 2469 C CA . ILE A 1 313 ? 28.263 1.082 -0.628 1.00 85.00 313 ILE A CA 1
ATOM 2470 C C . ILE A 1 313 ? 27.452 0.468 0.519 1.00 85.00 313 ILE A C 1
ATOM 2472 O O . ILE A 1 313 ? 26.964 1.157 1.420 1.00 85.00 313 ILE A O 1
ATOM 2476 N N . LYS A 1 314 ? 27.299 -0.857 0.512 1.00 83.75 314 LYS A N 1
ATOM 2477 C CA . LYS A 1 314 ? 26.467 -1.605 1.459 1.00 83.75 314 LYS A CA 1
ATOM 2478 C C . LYS A 1 314 ? 26.810 -1.338 2.926 1.00 83.75 314 LYS A C 1
ATOM 2480 O O . LYS A 1 314 ? 25.914 -1.318 3.764 1.00 83.75 314 LYS A O 1
ATOM 2485 N N . TYR A 1 315 ? 28.084 -1.114 3.237 1.00 86.56 315 TYR A N 1
ATOM 2486 C CA . TYR A 1 315 ? 28.572 -0.900 4.606 1.00 86.56 315 TYR A CA 1
ATOM 2487 C C . TYR A 1 315 ? 28.962 0.556 4.899 1.00 86.56 315 TYR A C 1
ATOM 2489 O O . TYR A 1 315 ? 29.541 0.832 5.949 1.00 86.56 315 TYR A O 1
ATOM 2497 N N . LEU A 1 316 ? 28.629 1.484 3.997 1.00 88.31 316 LEU A N 1
ATOM 2498 C CA . LEU A 1 316 ? 28.959 2.904 4.097 1.00 88.31 316 LEU A CA 1
ATOM 2499 C C . LEU A 1 316 ? 27.669 3.724 4.249 1.00 88.31 316 LEU A C 1
ATOM 2501 O O . LEU A 1 316 ? 27.197 4.315 3.282 1.00 88.31 316 LEU A O 1
ATOM 2505 N N . PRO A 1 317 ? 27.073 3.793 5.457 1.00 86.81 317 PRO A N 1
ATOM 2506 C CA . PRO A 1 317 ? 25.793 4.471 5.658 1.00 86.81 317 PRO A CA 1
ATOM 2507 C C . PRO A 1 317 ? 25.837 5.967 5.343 1.00 86.81 317 PRO A C 1
ATOM 2509 O O . PRO A 1 317 ? 24.792 6.560 5.134 1.00 86.81 317 PRO A O 1
ATOM 2512 N N . PHE A 1 318 ? 27.018 6.584 5.300 1.00 87.88 318 PHE A N 1
ATOM 2513 C CA . PHE A 1 318 ? 27.179 7.987 4.909 1.00 87.88 318 PHE A CA 1
ATOM 2514 C C . PHE A 1 318 ? 27.088 8.214 3.394 1.00 87.88 318 PHE A C 1
ATOM 2516 O O . PHE A 1 318 ? 26.913 9.350 2.967 1.00 87.88 318 PHE A O 1
ATOM 2523 N N . GLU A 1 319 ? 27.202 7.154 2.593 1.00 86.06 319 GLU A N 1
ATOM 2524 C CA . GLU A 1 319 ? 27.068 7.198 1.131 1.00 86.06 319 GLU A CA 1
ATOM 2525 C C . GLU A 1 319 ? 25.665 6.792 0.666 1.00 86.06 319 GLU A C 1
ATOM 2527 O O . GLU A 1 319 ? 25.367 6.766 -0.529 1.00 86.06 319 GLU A O 1
ATOM 2532 N N . TRP A 1 320 ? 24.779 6.460 1.603 1.00 83.44 320 TRP A N 1
ATOM 2533 C CA . TRP A 1 320 ? 23.405 6.128 1.279 1.00 83.44 320 TRP A CA 1
ATOM 2534 C C . TRP A 1 320 ? 22.649 7.380 0.853 1.00 83.44 320 TRP A C 1
ATOM 2536 O O . TRP A 1 320 ? 22.719 8.437 1.479 1.00 83.44 320 TRP A O 1
ATOM 2546 N N . ASN A 1 321 ? 21.870 7.245 -0.215 1.00 81.62 321 ASN A N 1
ATOM 2547 C CA . ASN A 1 321 ? 20.955 8.298 -0.617 1.00 81.62 321 ASN A CA 1
ATOM 2548 C C . ASN A 1 321 ? 19.731 8.364 0.315 1.00 81.62 321 ASN A C 1
ATOM 2550 O O . ASN A 1 321 ? 19.523 7.526 1.200 1.00 81.62 321 ASN A O 1
ATOM 2554 N N . THR A 1 322 ? 18.891 9.375 0.106 1.00 74.44 322 THR A N 1
ATOM 2555 C CA . THR A 1 322 ? 17.711 9.633 0.943 1.00 74.44 322 THR A CA 1
ATOM 2556 C C . THR A 1 322 ? 16.712 8.477 0.909 1.00 74.44 322 THR A C 1
ATOM 2558 O O . THR A 1 322 ? 16.187 8.102 1.956 1.00 74.44 322 THR A O 1
ATOM 2561 N N . THR A 1 323 ? 16.501 7.855 -0.254 1.00 71.19 323 THR A N 1
ATOM 2562 C CA . THR A 1 323 ? 15.625 6.683 -0.413 1.00 71.19 323 THR A CA 1
ATOM 2563 C C . THR A 1 323 ? 16.168 5.463 0.330 1.00 71.19 323 THR A C 1
ATOM 2565 O O . THR A 1 323 ? 15.417 4.774 1.020 1.00 71.19 323 THR A O 1
ATOM 2568 N N . THR A 1 324 ? 17.479 5.220 0.272 1.00 74.31 324 THR A N 1
ATOM 2569 C CA . THR A 1 324 ? 18.134 4.130 1.008 1.00 74.31 324 THR A CA 1
ATOM 2570 C C . THR A 1 324 ? 18.039 4.364 2.514 1.00 74.31 324 THR A C 1
ATOM 2572 O O . THR A 1 324 ? 17.688 3.446 3.253 1.00 74.31 324 THR A O 1
ATOM 2575 N N . HIS A 1 325 ? 18.254 5.596 2.985 1.00 79.81 325 HIS A N 1
ATOM 2576 C CA . HIS A 1 325 ? 18.044 5.951 4.389 1.00 79.81 325 HIS A CA 1
ATOM 2577 C C . HIS A 1 325 ? 16.586 5.812 4.833 1.00 79.81 325 HIS A C 1
ATOM 2579 O O . HIS A 1 325 ? 16.334 5.315 5.930 1.00 79.81 325 HIS A O 1
ATOM 2585 N N . GLY A 1 326 ? 15.626 6.203 3.995 1.00 68.06 326 GLY A N 1
ATOM 2586 C CA . GLY A 1 326 ? 14.205 5.978 4.253 1.00 68.06 326 GLY A CA 1
ATOM 2587 C C . GLY A 1 326 ? 13.906 4.488 4.418 1.00 68.06 326 GLY A C 1
ATOM 2588 O O . GLY A 1 326 ? 13.416 4.053 5.458 1.00 68.06 326 GLY A O 1
ATOM 2589 N N . ASN A 1 327 ? 14.306 3.682 3.437 1.00 68.94 327 ASN A N 1
ATOM 2590 C CA . ASN A 1 327 ? 14.003 2.254 3.400 1.00 68.94 327 ASN A CA 1
ATOM 2591 C C . ASN A 1 327 ? 14.761 1.428 4.449 1.00 68.94 327 ASN A C 1
ATOM 2593 O O . ASN A 1 327 ? 14.254 0.395 4.883 1.00 68.94 327 ASN A O 1
ATOM 2597 N N . LEU A 1 328 ? 15.968 1.842 4.849 1.00 74.19 328 LEU A N 1
ATOM 2598 C CA . LEU A 1 328 ? 16.779 1.127 5.836 1.00 74.19 328 LEU A CA 1
ATOM 2599 C C . LEU A 1 328 ? 16.699 1.760 7.223 1.00 74.19 328 LEU A C 1
ATOM 2601 O O . LEU A 1 328 ? 16.236 1.136 8.175 1.00 74.19 328 LEU A O 1
ATOM 2605 N N . SER A 1 329 ? 17.173 2.994 7.365 1.00 80.12 329 SER A N 1
ATOM 2606 C CA . SER A 1 329 ? 17.314 3.638 8.671 1.00 80.12 329 SER A CA 1
ATOM 2607 C C . SER A 1 329 ? 15.953 3.955 9.294 1.00 80.12 329 SER A C 1
ATOM 2609 O O . SER A 1 329 ? 15.720 3.609 10.453 1.00 80.12 329 SER A O 1
ATOM 2611 N N . VAL A 1 330 ? 15.039 4.572 8.535 1.00 73.62 330 VAL A N 1
ATOM 2612 C CA . VAL A 1 330 ? 13.723 4.971 9.063 1.00 73.62 330 VAL A CA 1
ATOM 2613 C C . VAL A 1 330 ? 12.856 3.746 9.335 1.00 73.62 330 VAL A C 1
ATOM 2615 O O . VAL A 1 330 ? 12.324 3.623 10.438 1.00 73.62 330 VAL A O 1
ATOM 2618 N N . VAL A 1 331 ? 12.783 2.793 8.400 1.00 71.69 331 VAL A N 1
ATOM 2619 C CA . VAL A 1 331 ? 12.040 1.535 8.607 1.00 71.69 331 VAL A CA 1
ATOM 2620 C C . VAL A 1 331 ? 12.576 0.757 9.808 1.00 71.69 331 VAL A C 1
ATOM 2622 O O . VAL A 1 331 ? 11.780 0.257 10.596 1.00 71.69 331 VAL A O 1
ATOM 2625 N N . LEU A 1 332 ? 13.897 0.687 10.017 1.00 76.94 332 LEU A N 1
ATOM 2626 C CA . LEU A 1 332 ? 14.463 0.028 11.199 1.00 76.94 332 LEU A CA 1
ATOM 2627 C C . LEU A 1 332 ? 14.000 0.706 12.494 1.00 76.94 332 LEU A C 1
ATOM 2629 O O . LEU A 1 332 ? 13.600 0.022 13.434 1.00 76.94 332 LEU A O 1
ATOM 2633 N N . ILE A 1 333 ? 14.025 2.039 12.546 1.00 77.75 333 ILE A N 1
ATOM 2634 C CA . ILE A 1 333 ? 13.558 2.802 13.711 1.00 77.75 333 ILE A CA 1
ATOM 2635 C C . ILE A 1 333 ? 12.064 2.562 13.955 1.00 77.75 333 ILE A C 1
ATOM 2637 O O . ILE A 1 333 ? 11.664 2.302 15.093 1.00 77.75 333 ILE A O 1
ATOM 2641 N N . LEU A 1 334 ? 11.238 2.608 12.906 1.00 69.81 334 LEU A N 1
ATOM 2642 C CA . LEU A 1 334 ? 9.804 2.330 13.000 1.00 69.81 334 LEU A CA 1
ATOM 2643 C C . LEU A 1 334 ? 9.550 0.895 13.473 1.00 69.81 334 LEU A C 1
ATOM 2645 O O . LEU A 1 334 ? 8.770 0.683 14.400 1.00 69.81 334 LEU A O 1
ATOM 2649 N N . HIS A 1 335 ? 10.269 -0.081 12.924 1.00 71.31 335 HIS A N 1
ATOM 2650 C CA . HIS A 1 335 ? 10.158 -1.480 13.315 1.00 71.31 335 HIS A CA 1
ATOM 2651 C C . HIS A 1 335 ? 10.537 -1.698 14.786 1.00 71.31 335 HIS A C 1
ATOM 2653 O O . HIS A 1 335 ? 9.784 -2.311 15.540 1.00 71.31 335 HIS A O 1
ATOM 2659 N N . LEU A 1 336 ? 11.662 -1.134 15.240 1.00 77.81 336 LEU A N 1
ATOM 2660 C CA . LEU A 1 336 ? 12.063 -1.186 16.648 1.00 77.81 336 LEU A CA 1
ATOM 2661 C C . LEU A 1 336 ? 11.040 -0.493 17.557 1.00 77.81 336 LEU A C 1
ATOM 2663 O O . LEU A 1 336 ? 10.766 -0.990 18.647 1.00 77.81 336 LEU A O 1
ATOM 2667 N N . SER A 1 337 ? 10.430 0.603 17.101 1.00 70.00 337 SER A N 1
ATOM 2668 C CA . SER A 1 337 ? 9.361 1.298 17.830 1.00 70.00 337 SER A CA 1
ATOM 2669 C C . SER A 1 337 ? 8.103 0.429 17.958 1.00 70.00 337 SER A C 1
ATOM 2671 O O . SER A 1 337 ? 7.503 0.371 19.032 1.00 70.00 337 SER A O 1
ATOM 2673 N N . ARG A 1 338 ? 7.733 -0.308 16.901 1.00 75.62 338 ARG A N 1
ATOM 2674 C CA . ARG A 1 338 ? 6.627 -1.284 16.906 1.00 75.62 338 ARG A CA 1
ATOM 2675 C C . ARG A 1 338 ? 6.926 -2.448 17.852 1.00 75.62 338 ARG A C 1
ATOM 2677 O O . ARG A 1 338 ? 6.089 -2.786 18.685 1.00 75.62 338 ARG A O 1
ATOM 2684 N N . LEU A 1 339 ? 8.134 -3.016 17.796 1.00 72.94 339 LEU A N 1
ATOM 2685 C CA . LEU A 1 339 ? 8.566 -4.064 18.727 1.00 72.94 339 LEU A CA 1
ATOM 2686 C C . LEU A 1 339 ? 8.535 -3.567 20.177 1.00 72.94 339 LEU A C 1
ATOM 2688 O O . LEU A 1 339 ? 7.983 -4.241 21.045 1.00 72.94 339 LEU A O 1
ATOM 2692 N N . ALA A 1 340 ? 9.062 -2.370 20.443 1.00 72.81 340 ALA A N 1
ATOM 2693 C CA . ALA A 1 340 ? 9.025 -1.749 21.764 1.00 72.81 340 ALA A CA 1
ATOM 2694 C C . ALA A 1 340 ? 7.584 -1.574 22.271 1.00 72.81 340 ALA A C 1
ATOM 2696 O O . ALA A 1 340 ? 7.302 -1.875 23.435 1.00 72.81 340 ALA A O 1
ATOM 2697 N N . TRP A 1 341 ? 6.663 -1.171 21.390 1.00 72.50 341 TRP A N 1
ATOM 2698 C CA . TRP A 1 341 ? 5.238 -1.091 21.702 1.00 72.50 341 TRP A CA 1
ATOM 2699 C C . TRP A 1 341 ? 4.657 -2.459 22.092 1.00 72.50 341 TRP A C 1
ATOM 2701 O O . TRP A 1 341 ? 3.995 -2.555 23.127 1.00 72.50 341 TRP A O 1
ATOM 2711 N N . PHE A 1 342 ? 4.964 -3.531 21.347 1.00 71.38 342 PHE A N 1
ATOM 2712 C CA . PHE A 1 342 ? 4.520 -4.898 21.672 1.00 71.38 342 PHE A CA 1
ATOM 2713 C C . PHE A 1 342 ? 5.118 -5.432 22.979 1.00 71.38 342 PHE A C 1
ATOM 2715 O O . PHE A 1 342 ? 4.434 -6.121 23.736 1.00 71.38 342 PHE A O 1
ATOM 2722 N N . PHE A 1 343 ? 6.358 -5.064 23.308 1.00 73.38 343 PHE A N 1
ATOM 2723 C CA . PHE A 1 343 ? 6.954 -5.366 24.615 1.00 73.38 343 PHE A CA 1
ATOM 2724 C C . PHE A 1 343 ? 6.349 -4.531 25.763 1.00 73.38 343 PHE A C 1
ATOM 2726 O O . PHE A 1 343 ? 6.605 -4.794 26.945 1.00 73.38 343 PHE A O 1
ATOM 2733 N N . GLY A 1 344 ? 5.494 -3.557 25.438 1.00 63.66 344 GLY A N 1
ATOM 2734 C CA . GLY A 1 344 ? 4.833 -2.671 26.389 1.00 63.66 344 GLY A CA 1
ATOM 2735 C C . GLY A 1 344 ? 5.751 -1.585 26.947 1.00 63.66 344 GLY A C 1
ATOM 2736 O O . GLY A 1 344 ? 5.441 -1.018 27.997 1.00 63.66 344 GLY A O 1
ATOM 2737 N N . ILE A 1 345 ? 6.871 -1.297 26.278 1.00 73.00 345 ILE A N 1
ATOM 2738 C CA . ILE A 1 345 ? 7.785 -0.215 26.650 1.00 73.00 345 ILE A CA 1
ATOM 2739 C C . ILE A 1 345 ? 7.038 1.113 26.482 1.00 73.00 345 ILE A C 1
ATOM 2741 O O . ILE A 1 345 ? 6.443 1.378 25.443 1.00 73.00 345 ILE A O 1
ATOM 2745 N N . GLY A 1 346 ? 7.024 1.940 27.531 1.00 64.62 346 GLY A N 1
ATOM 2746 C CA . GLY A 1 346 ? 6.350 3.242 27.508 1.00 64.62 346 GLY A CA 1
ATOM 2747 C C . GLY A 1 346 ? 4.820 3.194 27.622 1.00 64.62 346 GLY A C 1
ATOM 2748 O O . GLY A 1 346 ? 4.179 4.218 27.385 1.00 64.62 346 GLY A O 1
ATOM 2749 N N . ARG A 1 347 ? 4.220 2.053 28.002 1.00 58.34 347 ARG A N 1
ATOM 2750 C CA . ARG A 1 347 ? 2.793 1.958 28.368 1.00 58.34 347 ARG A CA 1
ATOM 2751 C C . ARG A 1 347 ? 2.635 1.690 29.866 1.00 58.34 347 ARG A C 1
ATOM 2753 O O . ARG A 1 347 ? 3.307 0.823 30.420 1.00 58.34 347 ARG A O 1
ATOM 2760 N N . LYS A 1 348 ? 1.676 2.358 30.518 1.00 52.56 348 LYS A N 1
ATOM 2761 C CA . LYS A 1 348 ? 1.122 1.865 31.790 1.00 52.56 348 LYS A CA 1
ATOM 2762 C C . LYS A 1 348 ? 0.234 0.667 31.439 1.00 52.56 348 LYS A C 1
ATOM 2764 O O . LYS A 1 348 ? -0.839 0.849 30.878 1.00 52.56 348 LYS A O 1
ATOM 2769 N N . ARG A 1 349 ? 0.734 -0.557 31.638 1.00 49.41 349 ARG A N 1
ATOM 2770 C CA . ARG A 1 349 ? 0.036 -1.806 31.277 1.00 49.41 349 ARG A CA 1
ATOM 2771 C C . ARG A 1 349 ? -1.362 -1.860 31.917 1.00 49.41 349 ARG A C 1
ATOM 2773 O O . ARG A 1 349 ? -1.453 -2.000 33.130 1.00 49.41 349 ARG A O 1
ATOM 2780 N N . TYR A 1 350 ? -2.418 -1.880 31.105 1.00 47.31 350 TYR A N 1
ATOM 2781 C CA . TYR A 1 350 ? -3.651 -2.603 31.433 1.00 47.31 350 TYR A CA 1
ATOM 2782 C C . TYR A 1 350 ? -3.463 -4.024 30.900 1.00 47.31 350 TYR A C 1
ATOM 2784 O O . TYR A 1 350 ? -3.818 -4.347 29.774 1.00 47.31 350 TYR A O 1
ATOM 2792 N N . TYR A 1 351 ? -2.728 -4.849 31.643 1.00 39.88 351 TYR A N 1
ATOM 2793 C CA . TYR A 1 351 ? -2.388 -6.195 31.188 1.00 39.88 351 TYR A CA 1
ATOM 2794 C C . TYR A 1 351 ? -3.662 -7.045 31.102 1.00 39.88 351 TYR A C 1
ATOM 2796 O O . TYR A 1 351 ? -4.403 -7.128 32.085 1.00 39.88 351 TYR A O 1
ATOM 2804 N N . PHE A 1 352 ? -3.888 -7.701 29.958 1.00 39.22 352 PHE A N 1
ATOM 2805 C CA . PHE A 1 352 ? -4.866 -8.782 29.824 1.00 39.22 352 PHE A CA 1
ATOM 2806 C C . PHE A 1 352 ? -4.678 -9.771 30.983 1.00 39.22 352 PHE A C 1
ATOM 2808 O O . PHE A 1 352 ? -3.686 -10.493 31.039 1.00 39.22 352 PHE A O 1
ATOM 2815 N N . GLY A 1 353 ? -5.617 -9.775 31.930 1.00 45.62 353 GLY A N 1
ATOM 2816 C CA . GLY A 1 353 ? -5.663 -10.766 33.003 1.00 45.62 353 GLY A CA 1
ATOM 2817 C C . GLY A 1 353 ? -5.014 -10.388 34.335 1.00 45.62 353 GLY A C 1
ATOM 2818 O O . GLY A 1 353 ? -4.962 -11.257 35.201 1.00 45.62 353 GLY A O 1
ATOM 2819 N N . GLN A 1 354 ? -4.578 -9.142 34.574 1.00 45.81 354 GLN A N 1
ATOM 2820 C CA . GLN A 1 354 ? -4.439 -8.721 35.975 1.00 45.81 354 GLN A CA 1
ATOM 2821 C C . GLN A 1 354 ? -5.840 -8.430 36.527 1.00 45.81 354 GLN A C 1
ATOM 2823 O O . GLN A 1 354 ? -6.505 -7.524 36.017 1.00 45.81 354 GLN A O 1
ATOM 2828 N N . PRO A 1 355 ? -6.338 -9.201 37.515 1.00 47.09 355 PRO A N 1
ATOM 2829 C CA . PRO A 1 355 ? -7.605 -8.885 38.151 1.00 47.09 355 PRO A CA 1
ATOM 2830 C C . PRO A 1 355 ? -7.494 -7.464 38.688 1.00 47.09 355 PRO A C 1
ATOM 2832 O O . PRO A 1 355 ? -6.513 -7.141 39.356 1.00 47.09 355 PRO A O 1
ATOM 2835 N N . SER A 1 356 ? -8.471 -6.616 38.356 1.00 50.47 356 SER A N 1
ATOM 2836 C CA . SER A 1 356 ? -8.604 -5.288 38.948 1.00 50.47 356 SER A CA 1
ATOM 2837 C C . SER A 1 356 ? -8.463 -5.453 40.453 1.00 50.47 356 SER A C 1
ATOM 2839 O O . SER A 1 356 ? -9.377 -5.971 41.098 1.00 50.47 356 SER A O 1
ATOM 2841 N N . THR A 1 357 ? -7.321 -5.054 41.012 1.00 54.91 357 THR A N 1
ATOM 2842 C CA . THR A 1 357 ? -7.155 -4.984 42.454 1.00 54.91 357 THR A CA 1
ATOM 2843 C C . THR A 1 357 ? -8.154 -3.933 42.889 1.00 54.91 357 THR A C 1
ATOM 2845 O O . THR A 1 357 ? -7.912 -2.740 42.725 1.00 54.91 357 THR A O 1
ATOM 2848 N N . SER A 1 358 ? -9.339 -4.369 43.320 1.00 50.88 358 SER A N 1
ATOM 2849 C CA . SER A 1 358 ? -10.379 -3.474 43.791 1.00 50.88 358 SER A CA 1
ATOM 2850 C C . SER A 1 358 ? -9.761 -2.711 44.949 1.00 50.88 358 SER A C 1
ATOM 2852 O O . SER A 1 358 ? -9.557 -3.278 46.028 1.00 50.88 358 SER A O 1
ATOM 2854 N N . ILE A 1 359 ? -9.391 -1.457 44.713 1.00 55.16 359 ILE A N 1
ATOM 2855 C CA . ILE A 1 359 ? -8.982 -0.563 45.779 1.00 55.16 359 ILE A CA 1
ATOM 2856 C C . ILE A 1 359 ? -10.242 -0.404 46.619 1.00 55.16 359 ILE A C 1
ATOM 2858 O O . ILE A 1 359 ? -11.167 0.319 46.252 1.00 55.16 359 ILE A O 1
ATOM 2862 N N . LYS A 1 360 ? -10.326 -1.172 47.709 1.00 56.56 360 LYS A N 1
ATOM 2863 C CA . LYS A 1 360 ? -11.330 -0.954 48.737 1.00 56.56 360 LYS A CA 1
ATOM 2864 C C . LYS A 1 360 ? -11.010 0.409 49.325 1.00 56.56 360 LYS A C 1
ATOM 2866 O O . LYS A 1 360 ? -10.099 0.535 50.136 1.00 56.56 360 LYS A O 1
ATOM 2871 N N . VAL A 1 361 ? -11.732 1.425 48.871 1.00 64.38 361 VAL A N 1
ATOM 2872 C CA . VAL A 1 361 ? -11.783 2.709 49.558 1.00 64.38 361 VAL A CA 1
ATOM 2873 C C . VAL A 1 361 ? -12.431 2.417 50.908 1.00 64.38 361 VAL A C 1
ATOM 2875 O O . VAL A 1 361 ? -13.638 2.184 50.985 1.00 64.38 361 VAL A O 1
ATOM 2878 N N . SER A 1 362 ? -11.619 2.316 51.959 1.00 63.78 362 SER A N 1
ATOM 2879 C CA . SER A 1 362 ? -12.124 2.322 53.328 1.00 63.78 362 SER A CA 1
ATOM 2880 C C . SER A 1 362 ? -12.775 3.682 53.559 1.00 63.78 362 SER A C 1
ATOM 2882 O O . SER A 1 362 ? -12.102 4.705 53.417 1.00 63.78 362 SER A O 1
ATOM 2884 N N . LYS A 1 363 ? -14.082 3.672 53.828 1.00 62.09 363 LYS A N 1
ATOM 2885 C CA . LYS A 1 363 ? -14.810 4.847 54.310 1.00 62.09 363 LYS A CA 1
ATOM 2886 C C . LYS A 1 363 ? -14.371 5.217 55.715 1.00 62.09 363 LYS A C 1
ATOM 2888 O O . LYS A 1 363 ? -14.091 4.273 56.489 1.00 62.09 363 LYS A O 1
#

Sequence (363 aa):
MSSTMAQDSFPALPGIYRLLFLYLEPMSTIAPFLMVWVSPGSGWFHHELIPSGNPPTGGLEPRTQMAVWQLANCYLLLGLISSLVFRAVRDALPNNPAAQERILGASFLALGIADVSCLLPFFIVVTFIGLPVDMKYAPSLWNSMTHGNITVVVVLFLFRLAWYAEAVMAKFDALPGYYKFIFLYFEPISEIGPFVTSSIWGPSWFYNELVPPTGPPPEYMDPRATIAVWQLTICYLLLCVMTSLGYRAVRDTLSDDPTGQEKLMGVFLFSLAIADVSSSFFLCCNSIDRFTQVTHFYRFSLYLTFVSLPQDIKYLPFEWNTTTHGNLSVVLILHLSRLAWFFGIGRKRYYFGQPSTSIKVSK

InterPro domains:
  IPR056121 Domain of unknown function DUF7704 [PF24803] (12-165)
  IPR056121 Domain of unknown function DUF7704 [PF24803] (174-296)
  IPR056121 Domain of unknown function DUF7704 [PTHR37019] (5-166)